Protein AF-A0A5J4UK68-F1 (afdb_monomer)

Organism: NCBI:txid222440

Secondary structure (DSSP, 8-state):
--------------HHHHHHTT------------SSS-GGGGS--SHHHHHHHHHHHHHHHHHT--HHHHHHHHTT--HHHHHHHHHHHHHHHHHHHHHT--HHHHHHS-HHHHHHHHHHHHHHTT--HHHHHHHHHHHHHHHHHHHT--GGGHHHHHHHHHHHHHHHHHHHHTT-

Sequence (176 aa):
MVHQTKEVIDQILFPWIKRQESGDGTENERQISKTSTWQYCCLPSGPVADFGRQLLMRCMKMRRFSEEEVNLLFNGKRFNIIQRDFYSLALLQDWLDIEKITIDEMMMKDAEVLLAEVIAIHKRQNISVTSVKSHKACLTTMLSFIYKENLTSSTSKLINKALANATILHRRYKNI

Nearest PDB structures (foldseek):
  1x8z-assembly1_A-2  TM=2.843E-01  e=2.381E+00  Arabidopsis thaliana
  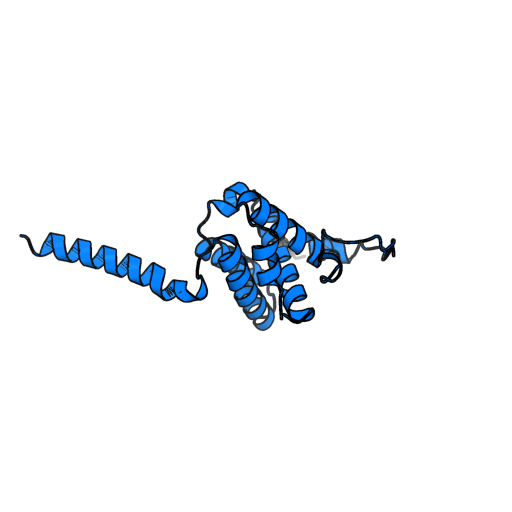1x8z-assembly3_A  TM=2.843E-01  e=2.381E+00  Arabidopsis thaliana
  2yfb-assembly1_A  TM=3.028E-01  e=4.896E+00  Pseudomonas putida KT2440

Radius of gyration: 21.05 Å; Cα contacts (8 Å, |Δi|>4): 103; chains: 1; bounding box: 54×54×76 Å

Structure (mmCIF, N/CA/C/O backbone):
data_AF-A0A5J4UK68-F1
#
_entry.id   AF-A0A5J4UK68-F1
#
loop_
_atom_site.group_PDB
_atom_site.id
_atom_site.type_symbol
_atom_site.label_atom_id
_atom_site.label_alt_id
_atom_site.label_comp_id
_atom_site.label_asym_id
_atom_site.label_entity_id
_atom_site.label_seq_id
_atom_site.pdbx_PDB_ins_code
_atom_site.Cartn_x
_atom_site.Cartn_y
_atom_site.Cartn_z
_atom_site.occupancy
_atom_site.B_iso_or_equiv
_atom_site.auth_seq_id
_atom_site.auth_comp_id
_atom_site.auth_asym_id
_atom_site.auth_atom_id
_atom_site.pdbx_PDB_model_num
ATOM 1 N N . MET A 1 1 ? 36.599 -34.930 -13.694 1.00 37.16 1 MET A N 1
ATOM 2 C CA . MET A 1 1 ? 35.258 -34.675 -14.259 1.00 37.16 1 MET A CA 1
ATOM 3 C C . MET A 1 1 ? 34.326 -34.409 -13.085 1.00 37.16 1 MET A C 1
ATOM 5 O O . MET A 1 1 ? 33.949 -35.341 -12.395 1.00 37.16 1 MET A O 1
ATOM 9 N N . VAL A 1 2 ? 34.117 -33.134 -12.748 1.00 34.31 2 VAL A N 1
ATOM 10 C CA . VAL A 1 2 ? 33.352 -32.703 -11.566 1.00 34.31 2 VAL A CA 1
ATOM 11 C C . VAL A 1 2 ? 31.995 -32.222 -12.061 1.00 34.31 2 VAL A C 1
ATOM 13 O O . VAL A 1 2 ? 31.920 -31.234 -12.787 1.00 34.31 2 VAL A O 1
ATOM 16 N N . HIS A 1 3 ? 30.934 -32.947 -11.713 1.00 36.94 3 HIS A N 1
ATOM 17 C CA . HIS A 1 3 ? 29.567 -32.495 -11.938 1.00 36.94 3 HIS A CA 1
ATOM 18 C C . HIS A 1 3 ? 29.267 -31.373 -10.943 1.00 36.94 3 HIS A C 1
ATOM 20 O O . HIS A 1 3 ? 29.061 -31.620 -9.759 1.00 36.94 3 HIS A O 1
ATOM 26 N N . GLN A 1 4 ? 29.292 -30.129 -11.418 1.00 37.09 4 GLN A N 1
ATOM 27 C CA . GLN A 1 4 ? 28.821 -28.990 -10.646 1.00 37.09 4 GLN A CA 1
ATOM 28 C C . GLN A 1 4 ? 27.314 -28.868 -10.872 1.00 37.09 4 GLN A C 1
ATOM 30 O O . GLN A 1 4 ? 26.856 -28.366 -11.899 1.00 37.09 4 GLN A O 1
ATOM 35 N N . THR A 1 5 ? 26.546 -29.384 -9.917 1.00 40.88 5 THR A N 1
ATOM 36 C CA . THR A 1 5 ? 25.105 -29.165 -9.814 1.00 40.88 5 THR A CA 1
ATOM 37 C C . THR A 1 5 ? 24.886 -27.673 -9.589 1.00 40.88 5 THR A C 1
ATOM 39 O O . THR A 1 5 ? 25.095 -27.159 -8.493 1.00 40.88 5 THR A O 1
ATOM 42 N N . LYS A 1 6 ? 24.543 -26.948 -10.657 1.00 37.62 6 LYS A N 1
ATOM 43 C CA . LYS A 1 6 ? 24.039 -25.580 -10.551 1.00 37.62 6 LYS A CA 1
ATOM 44 C C . LYS A 1 6 ? 22.657 -25.667 -9.919 1.00 37.62 6 LYS A C 1
ATOM 46 O O . LYS A 1 6 ? 21.683 -25.955 -10.608 1.00 37.62 6 LYS A O 1
ATOM 51 N N . GLU A 1 7 ? 22.598 -25.452 -8.610 1.00 35.53 7 GLU A N 1
ATOM 52 C CA . GLU A 1 7 ? 21.370 -25.052 -7.934 1.00 35.53 7 GLU A CA 1
ATOM 53 C C . GLU A 1 7 ? 20.841 -23.802 -8.640 1.00 35.53 7 GLU A C 1
ATOM 55 O O . GLU A 1 7 ? 21.399 -22.706 -8.544 1.00 35.53 7 GLU A O 1
ATOM 60 N N . VAL A 1 8 ? 19.788 -23.999 -9.427 1.00 37.00 8 VAL A N 1
ATOM 61 C CA . VAL A 1 8 ? 18.954 -22.924 -9.941 1.00 37.00 8 VAL A CA 1
ATOM 62 C C . VAL A 1 8 ? 18.209 -22.390 -8.727 1.00 37.00 8 VAL A C 1
ATOM 64 O O . VAL A 1 8 ? 17.191 -22.932 -8.312 1.00 37.00 8 VAL A O 1
ATOM 67 N N . ILE A 1 9 ? 18.768 -21.357 -8.098 1.00 36.72 9 ILE A N 1
ATOM 68 C CA . ILE A 1 9 ? 17.984 -20.483 -7.234 1.00 36.72 9 ILE A CA 1
ATOM 69 C C . ILE A 1 9 ? 16.981 -19.833 -8.178 1.00 36.72 9 ILE A C 1
ATOM 71 O O . ILE A 1 9 ? 17.338 -18.921 -8.929 1.00 36.72 9 ILE A O 1
ATOM 75 N N . ASP A 1 10 ? 15.757 -20.357 -8.188 1.00 42.62 10 ASP A N 1
ATOM 76 C CA . ASP A 1 10 ? 14.613 -19.724 -8.821 1.00 42.62 10 ASP A CA 1
ATOM 77 C C . ASP A 1 10 ? 14.477 -18.325 -8.216 1.00 42.62 10 ASP A C 1
ATOM 79 O O . ASP A 1 10 ? 13.890 -18.115 -7.153 1.00 42.62 10 ASP A O 1
ATOM 83 N N . GLN A 1 11 ? 15.081 -17.339 -8.878 1.00 50.53 11 GLN A N 1
ATOM 84 C CA . GLN A 1 11 ? 14.737 -15.950 -8.656 1.00 50.53 11 GLN A CA 1
ATOM 85 C C . GLN A 1 11 ? 13.252 -15.872 -8.980 1.00 50.53 11 GLN A C 1
ATOM 87 O O . GLN A 1 11 ? 12.862 -16.067 -10.133 1.00 50.53 11 GLN A O 1
ATOM 92 N N . ILE A 1 12 ? 12.422 -15.654 -7.956 1.00 47.38 12 ILE A N 1
ATOM 93 C CA . ILE A 1 12 ? 10.999 -15.365 -8.119 1.00 47.38 12 ILE A CA 1
ATOM 94 C C . ILE A 1 12 ? 10.927 -14.038 -8.875 1.00 47.38 12 ILE A C 1
ATOM 96 O O . ILE A 1 12 ? 10.911 -12.951 -8.295 1.00 47.38 12 ILE A O 1
ATOM 100 N N . LEU A 1 13 ? 11.004 -14.154 -10.197 1.00 44.19 13 LEU A N 1
ATOM 101 C CA . LEU A 1 13 ? 10.911 -13.075 -11.150 1.00 44.19 13 LEU A CA 1
ATOM 102 C C . LEU A 1 13 ? 9.443 -12.688 -11.171 1.00 44.19 13 LEU A C 1
ATOM 104 O O . LEU A 1 13 ? 8.599 -13.471 -11.619 1.00 44.19 13 LEU A O 1
ATOM 108 N N . PHE A 1 14 ? 9.141 -11.516 -10.624 1.00 46.88 14 PHE A N 1
ATOM 109 C CA . PHE A 1 14 ? 7.772 -11.037 -10.555 1.00 46.88 14 PHE A CA 1
ATOM 110 C C . PHE A 1 14 ? 7.099 -11.063 -11.935 1.00 46.88 14 PHE A C 1
ATOM 112 O O . PHE A 1 14 ? 7.756 -10.791 -12.949 1.00 46.88 14 PHE A O 1
ATOM 119 N N . PRO A 1 15 ? 5.783 -11.327 -11.995 1.00 50.44 15 PRO A N 1
ATOM 120 C CA . PRO A 1 15 ? 5.034 -11.357 -13.248 1.00 50.44 15 PRO A CA 1
ATOM 121 C C . PRO A 1 15 ? 5.201 -10.100 -14.117 1.00 50.44 15 PRO A C 1
ATOM 123 O O . PRO A 1 15 ? 5.189 -10.208 -15.343 1.00 50.44 15 PRO A O 1
ATOM 126 N N . TRP A 1 16 ? 5.402 -8.915 -13.529 1.00 51.78 16 TRP A N 1
ATOM 127 C CA . TRP A 1 16 ? 5.602 -7.680 -14.298 1.00 51.78 16 TRP A CA 1
ATOM 128 C C . TRP A 1 16 ? 6.985 -7.568 -14.954 1.00 51.78 16 TRP A C 1
ATOM 130 O O . TRP A 1 16 ? 7.065 -7.024 -16.053 1.00 51.78 16 TRP A O 1
ATOM 140 N N . ILE A 1 17 ? 8.044 -8.133 -14.354 1.00 45.84 17 ILE A N 1
ATOM 141 C CA . ILE A 1 17 ? 9.376 -8.183 -14.984 1.00 45.84 17 ILE A CA 1
ATOM 142 C C . ILE A 1 17 ? 9.313 -9.084 -16.226 1.00 45.84 17 ILE A C 1
ATOM 144 O O . ILE A 1 17 ? 9.830 -8.720 -17.277 1.00 45.84 17 ILE A O 1
ATOM 148 N N . LYS A 1 18 ? 8.565 -10.198 -16.160 1.00 45.44 18 LYS A N 1
ATOM 149 C CA . LYS A 1 18 ? 8.293 -11.050 -17.334 1.00 45.44 18 LYS A CA 1
ATOM 150 C C . LYS A 1 18 ? 7.422 -10.369 -18.399 1.00 45.44 18 LYS A C 1
ATOM 152 O O . LYS A 1 18 ? 7.603 -10.626 -19.583 1.00 45.44 18 LYS A O 1
ATOM 157 N N . ARG A 1 19 ? 6.468 -9.511 -18.014 1.00 44.56 19 ARG A N 1
ATOM 158 C CA . ARG A 1 19 ? 5.603 -8.786 -18.972 1.00 44.56 19 ARG A CA 1
ATOM 159 C C . ARG A 1 19 ? 6.317 -7.649 -19.699 1.00 44.56 19 ARG A C 1
ATOM 161 O O . ARG A 1 19 ? 5.903 -7.307 -20.803 1.00 44.56 19 ARG A O 1
ATOM 168 N N . GLN A 1 20 ? 7.370 -7.080 -19.115 1.00 40.47 20 GLN A N 1
ATOM 169 C CA . GLN A 1 20 ? 8.144 -6.003 -19.734 1.00 40.47 20 GLN A CA 1
ATOM 170 C C . GLN A 1 20 ? 8.888 -6.469 -20.999 1.00 40.47 20 GLN A C 1
ATOM 172 O O . GLN A 1 20 ? 9.067 -5.684 -21.923 1.00 40.47 20 GLN A O 1
ATOM 177 N N . GLU A 1 21 ? 9.243 -7.753 -21.081 1.00 36.28 21 GLU A N 1
ATOM 178 C CA . GLU A 1 21 ? 9.916 -8.350 -22.245 1.00 36.28 21 GLU A CA 1
ATOM 179 C C . GLU A 1 21 ? 8.949 -8.753 -23.380 1.00 36.28 21 GLU A C 1
ATOM 181 O O . GLU A 1 21 ? 9.392 -9.136 -24.458 1.00 36.28 21 GLU A O 1
ATOM 186 N N . SER A 1 22 ? 7.629 -8.650 -23.165 1.00 48.50 22 SER A N 1
ATOM 187 C CA . SER A 1 22 ? 6.586 -9.113 -24.100 1.00 48.50 22 SER A CA 1
ATOM 188 C C . SER A 1 22 ? 5.692 -7.990 -24.663 1.00 48.50 22 SER A C 1
ATOM 190 O O . SER A 1 22 ? 4.727 -8.281 -25.371 1.00 48.50 22 SER A O 1
ATOM 192 N N . GLY A 1 23 ? 5.940 -6.722 -24.328 1.00 36.09 23 GLY A N 1
ATOM 193 C CA . GLY A 1 23 ? 5.030 -5.619 -24.656 1.00 36.09 23 GLY A CA 1
ATOM 194 C C . GLY A 1 23 ? 5.231 -5.022 -26.052 1.00 36.09 23 GLY A C 1
ATOM 195 O O . GLY A 1 23 ? 6.107 -4.181 -26.229 1.00 36.09 23 GLY A O 1
ATOM 196 N N . ASP A 1 24 ? 4.371 -5.397 -27.002 1.00 41.34 24 ASP A N 1
ATOM 197 C CA . ASP A 1 24 ? 4.036 -4.589 -28.185 1.00 41.34 24 ASP A CA 1
ATOM 198 C C . ASP A 1 24 ? 3.392 -3.269 -27.720 1.00 41.34 24 ASP A C 1
ATOM 200 O O . ASP A 1 24 ? 2.344 -3.258 -27.067 1.00 41.34 24 ASP A O 1
ATOM 204 N N . GLY A 1 25 ? 4.075 -2.157 -27.996 1.00 41.03 25 GLY A N 1
ATOM 205 C CA . GLY A 1 25 ? 3.626 -0.809 -27.683 1.00 41.03 25 GLY A CA 1
ATOM 206 C C . GLY A 1 25 ? 2.553 -0.348 -28.659 1.00 41.03 25 GLY A C 1
ATOM 207 O O . GLY A 1 25 ? 2.855 0.313 -29.647 1.00 41.03 25 GLY A O 1
ATOM 208 N N . THR A 1 26 ? 1.292 -0.633 -28.352 1.00 38.75 26 THR A N 1
ATOM 209 C CA . THR A 1 26 ? 0.154 -0.001 -29.027 1.00 38.75 26 THR A CA 1
ATOM 210 C C . THR A 1 26 ? -0.592 0.916 -28.062 1.00 38.75 26 THR A C 1
ATOM 212 O O . THR A 1 26 ? -1.545 0.534 -27.386 1.00 38.75 26 THR A O 1
ATOM 215 N N . GLU A 1 27 ? -0.134 2.168 -28.008 1.00 43.12 27 GLU A N 1
ATOM 216 C CA . GLU A 1 27 ? -0.888 3.296 -27.461 1.00 43.12 27 GLU A CA 1
ATOM 217 C C . GLU A 1 27 ? -2.078 3.577 -28.389 1.00 43.12 27 GLU A C 1
ATOM 219 O O . GLU A 1 27 ? -1.901 3.992 -29.534 1.00 43.12 27 GLU A O 1
ATOM 224 N N . ASN A 1 28 ? -3.307 3.329 -27.926 1.00 36.62 28 ASN A N 1
ATOM 225 C CA . ASN A 1 28 ? -4.505 3.747 -28.646 1.00 36.62 28 ASN A CA 1
ATOM 226 C C . ASN A 1 28 ? -5.103 5.013 -28.021 1.00 36.62 28 ASN A C 1
ATOM 228 O O . ASN A 1 28 ? -5.797 5.006 -27.008 1.00 36.62 28 ASN A O 1
ATOM 232 N N . GLU A 1 29 ? -4.860 6.133 -28.692 1.00 54.78 29 GLU A N 1
ATOM 233 C CA . GLU A 1 29 ? -5.606 7.372 -28.518 1.00 54.78 29 GLU A CA 1
ATOM 234 C C . GLU A 1 29 ? -7.089 7.114 -28.846 1.00 54.78 29 GLU A C 1
ATOM 236 O O . GLU A 1 29 ? -7.451 6.872 -30.000 1.00 54.78 29 GLU A O 1
ATOM 241 N N . ARG A 1 30 ? -7.982 7.143 -27.848 1.00 44.12 30 ARG A N 1
ATOM 242 C CA . ARG A 1 30 ? -9.431 7.125 -28.105 1.00 44.12 30 ARG A CA 1
ATOM 243 C C . ARG A 1 30 ? -10.209 8.115 -27.242 1.00 44.12 30 ARG A C 1
ATOM 245 O O . ARG A 1 30 ? -10.540 7.862 -26.093 1.00 44.12 30 ARG A O 1
ATOM 252 N N . GLN A 1 31 ? -10.521 9.219 -27.920 1.00 34.56 31 GLN A N 1
ATOM 253 C CA . GLN A 1 31 ? -11.762 9.999 -27.906 1.00 34.56 31 GLN A CA 1
ATOM 254 C C . GLN A 1 31 ? -12.294 10.520 -26.563 1.00 34.56 31 GLN A C 1
ATOM 256 O O . GLN A 1 31 ? -12.936 9.841 -25.771 1.00 34.56 31 GLN A O 1
ATOM 261 N N . ILE A 1 32 ? -12.116 11.834 -26.426 1.00 42.38 32 ILE A N 1
ATOM 262 C CA . ILE A 1 32 ? -12.726 12.727 -25.446 1.00 42.38 32 ILE A CA 1
ATOM 263 C C . ILE A 1 32 ? -14.249 12.786 -25.659 1.00 42.38 32 ILE A C 1
ATOM 265 O O . ILE A 1 32 ? -14.716 13.266 -26.694 1.00 42.38 32 ILE A O 1
ATOM 269 N N . SER A 1 33 ? -15.030 12.409 -24.642 1.00 39.19 33 SER A N 1
ATOM 270 C CA . SER A 1 33 ? -16.443 12.795 -24.533 1.00 39.19 33 SER A CA 1
ATOM 271 C C . SER A 1 33 ? -16.851 13.160 -23.097 1.00 39.19 33 SER A C 1
ATOM 273 O O . SER A 1 33 ? -16.862 12.324 -22.202 1.00 39.19 33 SER A O 1
ATOM 275 N N . LYS A 1 34 ? -17.175 14.451 -22.946 1.00 37.72 34 LYS A N 1
ATOM 276 C CA . LYS A 1 34 ? -18.092 15.155 -22.025 1.00 37.72 34 LYS A CA 1
ATOM 277 C C . LYS A 1 34 ? -18.425 14.539 -20.647 1.00 37.72 34 LYS A C 1
ATOM 279 O O . LYS A 1 34 ? -19.343 13.744 -20.509 1.00 37.72 34 LYS A O 1
ATOM 284 N N . THR A 1 35 ? -17.739 15.125 -19.657 1.00 46.22 35 THR A N 1
ATOM 285 C CA . THR A 1 35 ? -18.161 15.543 -18.299 1.00 46.22 35 THR A CA 1
ATOM 286 C C . THR A 1 35 ? -18.701 14.511 -17.295 1.00 46.22 35 THR A C 1
ATOM 288 O O . THR A 1 35 ? -19.750 13.918 -17.496 1.00 46.22 35 THR A O 1
ATOM 291 N N . SER A 1 36 ? -17.986 14.480 -16.153 1.00 50.59 36 SER A N 1
ATOM 292 C CA . SER A 1 36 ? -18.312 13.978 -14.801 1.00 50.59 36 SER A CA 1
ATOM 293 C C . SER A 1 36 ? -18.149 12.490 -14.457 1.00 50.59 36 SER A C 1
ATOM 295 O O . SER A 1 36 ? -19.015 11.937 -13.785 1.00 50.59 36 SER A O 1
ATOM 297 N N . THR A 1 37 ? -17.038 11.827 -14.814 1.00 39.72 37 THR A N 1
ATOM 298 C CA . THR A 1 37 ? -16.733 10.544 -14.128 1.00 39.72 37 THR A CA 1
ATOM 299 C C . THR A 1 37 ? -15.266 10.233 -13.838 1.00 39.72 37 THR A C 1
ATOM 301 O O . THR A 1 37 ? -15.039 9.393 -12.985 1.00 39.72 37 THR A O 1
ATOM 304 N N . TRP A 1 38 ? -14.242 10.854 -14.443 1.00 49.19 38 TRP A N 1
ATOM 305 C CA . TRP A 1 38 ? -12.866 10.430 -14.122 1.00 49.19 38 TRP A CA 1
ATOM 306 C C . TRP A 1 38 ? -11.816 11.533 -14.337 1.00 49.19 38 TRP A C 1
ATOM 308 O O . TRP A 1 38 ? -11.276 11.676 -15.430 1.00 49.19 38 TRP A O 1
ATOM 318 N N . GLN A 1 39 ? -11.388 12.217 -13.267 1.00 47.38 39 GLN A N 1
ATOM 319 C CA . GLN A 1 39 ? -10.042 12.834 -13.230 1.00 47.38 39 GLN A CA 1
ATOM 320 C C . GLN A 1 39 ? -8.920 11.776 -13.346 1.00 47.38 39 GLN A C 1
ATOM 322 O O . GLN A 1 39 ? -7.752 12.110 -13.535 1.00 47.38 39 GLN A O 1
ATOM 327 N N . TYR A 1 40 ? -9.278 10.486 -13.313 1.00 48.09 40 TYR A N 1
ATOM 328 C CA . TYR A 1 40 ? -8.362 9.367 -13.490 1.00 48.09 40 TYR A CA 1
ATOM 329 C C . TYR A 1 40 ? -7.761 9.250 -14.896 1.00 48.09 40 TYR A C 1
ATOM 331 O O . TYR A 1 40 ? -6.728 8.609 -15.042 1.00 48.09 40 TYR A O 1
ATOM 339 N N . CYS A 1 41 ? -8.359 9.855 -15.926 1.00 42.38 41 CYS A N 1
ATOM 340 C CA . CYS A 1 41 ? -7.789 9.833 -17.280 1.00 42.38 41 CYS A CA 1
ATOM 341 C C . CYS A 1 41 ? -6.492 10.653 -17.399 1.00 42.38 41 CYS A C 1
ATOM 343 O O . CYS A 1 41 ? -5.721 10.434 -18.324 1.00 42.38 41 CYS A O 1
ATOM 345 N N . CYS A 1 42 ? -6.235 11.573 -16.461 1.00 56.25 42 CYS A N 1
ATOM 346 C CA . CYS A 1 42 ? -4.992 12.347 -16.387 1.00 56.25 42 CYS A CA 1
ATOM 347 C C . CYS A 1 42 ? -3.949 11.709 -15.456 1.00 56.25 42 CYS A C 1
ATOM 349 O O . CYS A 1 42 ? -2.919 12.320 -15.161 1.00 56.25 42 CYS A O 1
ATOM 351 N N . LEU A 1 43 ? -4.228 10.506 -14.947 1.00 64.00 43 LEU A N 1
ATOM 352 C CA . LEU A 1 43 ? -3.297 9.777 -14.106 1.00 64.00 43 LEU A CA 1
ATOM 353 C C . LEU A 1 43 ? -2.225 9.083 -14.947 1.00 64.00 43 LEU A C 1
ATOM 355 O O . LEU A 1 43 ? -2.447 8.772 -16.116 1.00 64.00 43 LEU A O 1
ATOM 359 N N . PRO A 1 44 ? -1.073 8.793 -14.334 1.00 62.41 44 PRO A N 1
ATOM 360 C CA . PRO A 1 44 ? -0.057 7.948 -14.934 1.00 62.41 44 PRO A CA 1
ATOM 361 C C . PRO A 1 44 ? -0.651 6.632 -15.434 1.00 62.41 44 PRO A C 1
ATOM 363 O O . PRO A 1 44 ? -1.222 5.870 -14.655 1.00 62.41 44 PRO A O 1
ATOM 366 N N . SER A 1 45 ? -0.505 6.409 -16.737 1.00 68.12 45 SER A N 1
ATOM 367 C CA . SER A 1 45 ? -0.934 5.212 -17.458 1.00 68.12 45 SER A CA 1
ATOM 368 C C . SER A 1 45 ? 0.285 4.368 -17.834 1.00 68.12 45 SER A C 1
ATOM 370 O O . SER A 1 45 ? 1.406 4.880 -17.913 1.00 68.12 45 SER A O 1
ATOM 372 N N . GLY A 1 46 ? 0.076 3.070 -18.024 1.00 78.00 46 GLY A N 1
ATOM 373 C CA . GLY A 1 46 ? 1.106 2.100 -18.376 1.00 78.00 46 GLY A CA 1
ATOM 374 C C . GLY A 1 46 ? 0.914 0.790 -17.611 1.00 78.00 46 GLY A C 1
ATOM 375 O O . GLY A 1 46 ? 0.348 0.810 -16.515 1.00 78.00 46 GLY A O 1
ATOM 376 N N . PRO A 1 47 ? 1.441 -0.345 -18.116 1.00 76.19 47 PRO A N 1
ATOM 377 C CA . PRO A 1 47 ? 1.067 -1.676 -17.634 1.00 76.19 47 PRO A CA 1
ATOM 378 C C . PRO A 1 47 ? 1.141 -1.834 -16.111 1.00 76.19 47 PRO A C 1
ATOM 380 O O . PRO A 1 47 ? 0.235 -2.386 -15.499 1.00 76.19 47 PRO A O 1
ATOM 383 N N . VAL A 1 48 ? 2.195 -1.301 -15.485 1.00 79.38 48 VAL A N 1
ATOM 384 C CA . VAL A 1 48 ? 2.410 -1.376 -14.031 1.00 79.38 48 VAL A CA 1
ATOM 385 C C . VAL A 1 48 ? 1.512 -0.399 -13.265 1.00 79.38 48 VAL A C 1
ATOM 387 O O . VAL A 1 48 ? 0.899 -0.774 -12.266 1.00 79.38 48 VAL A O 1
ATOM 390 N N . ALA A 1 49 ? 1.394 0.846 -13.733 1.00 81.69 49 ALA A N 1
ATOM 391 C CA . ALA A 1 49 ? 0.547 1.848 -13.088 1.00 81.69 49 ALA A CA 1
ATOM 392 C C . ALA A 1 49 ? -0.938 1.440 -13.119 1.00 81.69 49 ALA A C 1
ATOM 394 O O . ALA A 1 49 ? -1.670 1.680 -12.156 1.00 81.69 49 ALA A O 1
ATOM 395 N N . ASP A 1 50 ? -1.363 0.740 -14.172 1.00 85.94 50 ASP A N 1
ATOM 396 C CA . ASP A 1 50 ? -2.723 0.230 -14.311 1.00 85.94 50 ASP A CA 1
ATOM 397 C C . ASP A 1 50 ? -3.059 -0.874 -13.306 1.00 85.94 50 ASP A C 1
ATOM 399 O O . ASP A 1 50 ? -4.177 -0.887 -12.783 1.00 85.94 50 ASP A O 1
ATOM 403 N N . PHE A 1 51 ? -2.116 -1.762 -12.971 1.00 86.81 51 PHE A N 1
ATOM 404 C CA . PHE A 1 51 ? -2.312 -2.734 -11.886 1.00 86.81 51 PHE A CA 1
ATOM 405 C C . PHE A 1 51 ? -2.481 -2.039 -10.535 1.00 86.81 51 PHE A C 1
ATOM 407 O O . PHE A 1 51 ? -3.424 -2.340 -9.800 1.00 86.81 51 PHE A O 1
ATOM 414 N N . GLY A 1 52 ? -1.630 -1.052 -10.242 1.00 89.62 52 GLY A N 1
ATOM 415 C CA . GLY A 1 52 ? -1.734 -0.255 -9.022 1.00 89.62 52 GLY A CA 1
ATOM 416 C C . GLY A 1 52 ? -3.066 0.492 -8.910 1.00 89.62 52 GLY A C 1
ATOM 417 O O . GLY A 1 52 ? -3.719 0.448 -7.864 1.00 89.62 52 GLY A O 1
ATOM 418 N N . ARG A 1 53 ? -3.522 1.127 -10.001 1.00 87.31 53 ARG A N 1
ATOM 419 C CA . ARG A 1 53 ? -4.848 1.766 -10.075 1.00 87.31 53 ARG A CA 1
ATOM 420 C C . ARG A 1 53 ? -5.976 0.773 -9.821 1.00 87.31 53 ARG A C 1
ATOM 422 O O . ARG A 1 53 ? -6.900 1.084 -9.072 1.00 87.31 53 ARG A O 1
ATOM 429 N N . GLN A 1 54 ? -5.926 -0.399 -10.450 1.00 90.38 54 GLN A N 1
ATOM 430 C CA . GLN A 1 54 ? -6.969 -1.415 -10.308 1.00 90.38 54 GLN A CA 1
ATOM 431 C C . GLN A 1 54 ? -7.070 -1.936 -8.875 1.00 90.38 54 GLN A C 1
ATOM 433 O O . GLN A 1 54 ? -8.184 -2.037 -8.354 1.00 90.38 54 GLN A O 1
ATOM 438 N N . LEU A 1 55 ? -5.936 -2.214 -8.223 1.00 91.94 55 LEU A N 1
ATOM 439 C CA . LEU A 1 55 ? -5.912 -2.614 -6.816 1.00 91.94 55 LEU A CA 1
ATOM 440 C C . LEU A 1 55 ? -6.554 -1.536 -5.934 1.00 91.94 55 LEU A C 1
ATOM 442 O O . LEU A 1 55 ? -7.463 -1.832 -5.159 1.00 91.94 55 LEU A O 1
ATOM 446 N N . LEU A 1 56 ? -6.150 -0.274 -6.106 1.00 90.56 56 LEU A N 1
ATOM 447 C CA . LEU A 1 56 ? -6.686 0.840 -5.325 1.00 90.56 56 LEU A CA 1
ATOM 448 C C . LEU A 1 56 ? -8.204 0.981 -5.480 1.00 90.56 56 LEU A C 1
ATOM 450 O O . LEU A 1 56 ? -8.920 1.087 -4.485 1.00 90.56 56 LEU A O 1
ATOM 454 N N . MET A 1 57 ? -8.699 0.915 -6.718 1.00 88.62 57 MET A N 1
ATOM 455 C CA . MET A 1 57 ? -10.131 0.981 -7.019 1.00 88.62 57 MET A CA 1
ATOM 456 C C . MET A 1 57 ? -10.919 -0.148 -6.352 1.00 88.62 57 MET A C 1
ATOM 458 O O . MET A 1 57 ? -12.014 0.083 -5.835 1.00 88.62 57 MET A O 1
ATOM 462 N N . ARG A 1 58 ? -10.374 -1.370 -6.328 1.00 92.00 58 ARG A N 1
ATOM 463 C CA . ARG A 1 58 ? -11.011 -2.512 -5.656 1.00 92.00 58 ARG A CA 1
ATOM 464 C C . ARG A 1 58 ? -11.080 -2.298 -4.144 1.00 92.00 58 ARG A C 1
ATOM 466 O O . ARG A 1 58 ? -12.163 -2.437 -3.576 1.00 92.00 58 ARG A O 1
ATOM 473 N N . CYS A 1 59 ? -9.982 -1.875 -3.515 1.00 90.62 59 CYS A N 1
ATOM 474 C CA . CYS A 1 59 ? -9.952 -1.560 -2.083 1.00 90.62 59 CYS A CA 1
ATOM 475 C C . CYS A 1 59 ? -10.938 -0.437 -1.722 1.00 90.62 59 CYS A C 1
ATOM 477 O O . CYS A 1 59 ? -11.676 -0.540 -0.740 1.00 90.62 59 CYS A O 1
ATOM 479 N N . MET A 1 60 ? -11.005 0.614 -2.546 1.00 87.44 60 MET A N 1
ATOM 480 C CA . MET A 1 60 ? -11.921 1.741 -2.351 1.00 87.44 60 MET A CA 1
ATOM 481 C C . MET A 1 60 ? -13.387 1.321 -2.445 1.00 87.44 60 MET A C 1
ATOM 483 O O . MET A 1 60 ? -14.195 1.712 -1.601 1.00 87.44 60 MET A O 1
ATOM 487 N N . LYS A 1 61 ? -13.722 0.470 -3.421 1.00 88.56 61 LYS A N 1
ATOM 488 C CA . LYS A 1 61 ? -15.071 -0.080 -3.579 1.00 88.56 61 LYS A CA 1
ATOM 489 C C . LYS A 1 61 ? -15.485 -0.922 -2.370 1.00 88.56 61 LYS A C 1
ATOM 491 O O . LYS A 1 61 ? -16.599 -0.758 -1.880 1.00 88.56 61 LYS A O 1
ATOM 496 N N . MET A 1 62 ? -14.596 -1.777 -1.859 1.00 88.81 62 MET A N 1
ATOM 497 C CA . MET A 1 62 ? -14.872 -2.591 -0.665 1.00 88.81 62 MET A CA 1
ATOM 498 C C . MET A 1 62 ? -15.099 -1.736 0.584 1.00 88.81 62 MET A C 1
ATOM 500 O O . MET A 1 62 ? -16.028 -1.982 1.350 1.00 88.81 62 MET A O 1
ATOM 504 N N . ARG A 1 63 ? -14.279 -0.698 0.774 1.00 86.81 63 ARG A N 1
ATOM 505 C CA . ARG A 1 63 ? -14.374 0.231 1.912 1.00 86.81 63 ARG A CA 1
ATOM 506 C C . ARG A 1 63 ? -15.458 1.304 1.749 1.00 86.81 63 ARG A C 1
ATOM 508 O O . ARG A 1 63 ? -15.649 2.089 2.674 1.00 86.81 63 ARG A O 1
ATOM 515 N N . ARG A 1 64 ? -16.176 1.316 0.618 1.00 90.12 64 ARG A N 1
ATOM 516 C CA . ARG A 1 64 ? -17.237 2.281 0.279 1.00 90.12 64 ARG A CA 1
ATOM 517 C C . ARG A 1 64 ? -16.763 3.738 0.319 1.00 90.12 64 ARG A C 1
ATOM 519 O O . ARG A 1 64 ? -17.470 4.602 0.831 1.00 90.12 64 ARG A O 1
ATOM 526 N N . PHE A 1 65 ? -15.570 3.999 -0.211 1.00 83.31 65 PHE A N 1
ATOM 527 C CA . PHE A 1 65 ? -15.108 5.372 -0.412 1.00 83.31 65 PHE A CA 1
ATOM 528 C C . PHE A 1 65 ? -15.982 6.097 -1.440 1.00 83.31 65 PHE A C 1
ATOM 530 O O . PHE A 1 65 ? -16.393 5.516 -2.448 1.00 83.31 65 PHE A O 1
ATOM 537 N N . SER A 1 66 ? -16.234 7.373 -1.179 1.00 82.62 66 SER A N 1
ATOM 538 C CA . SER A 1 66 ? -16.805 8.313 -2.140 1.00 82.62 66 SER A CA 1
ATOM 539 C C . SER A 1 66 ? -15.748 8.796 -3.133 1.00 82.62 66 SER A C 1
ATOM 541 O O . SER A 1 66 ? -14.556 8.792 -2.835 1.00 82.62 66 SER A O 1
ATOM 543 N N . GLU A 1 67 ? -16.182 9.255 -4.307 1.00 75.56 67 GLU A N 1
ATOM 544 C CA . GLU A 1 67 ? -15.282 9.829 -5.316 1.00 75.56 67 GLU A CA 1
ATOM 545 C C . GLU A 1 67 ? -14.493 11.026 -4.760 1.00 75.56 67 GLU A C 1
ATOM 547 O O . GLU A 1 67 ? -13.292 11.137 -4.990 1.00 75.56 67 GLU A O 1
ATOM 552 N N . GLU A 1 68 ? -15.138 11.862 -3.943 1.00 76.25 68 GLU A N 1
ATOM 553 C CA . GLU A 1 68 ? -14.516 13.037 -3.329 1.00 76.25 68 GLU A CA 1
ATOM 554 C C . GLU A 1 68 ? -13.374 12.660 -2.373 1.00 76.25 68 GLU A C 1
ATOM 556 O O . GLU A 1 68 ? -12.284 13.227 -2.450 1.00 76.25 68 GLU A O 1
ATOM 561 N N . GLU A 1 69 ? -13.575 11.648 -1.516 1.00 81.00 69 GLU A N 1
ATOM 562 C CA . GLU A 1 69 ? -12.518 11.149 -0.625 1.00 81.00 69 GLU A CA 1
ATOM 563 C C . GLU A 1 69 ? -11.306 10.653 -1.420 1.00 81.00 69 GLU A C 1
ATOM 565 O O . GLU A 1 69 ? -10.164 10.845 -1.000 1.00 81.00 69 GLU A O 1
ATOM 570 N N . VAL A 1 70 ? -11.538 10.025 -2.574 1.00 75.31 70 VAL A N 1
ATOM 571 C CA . VAL A 1 70 ? -10.453 9.545 -3.429 1.00 75.31 70 VAL A CA 1
ATOM 572 C C . VAL A 1 70 ? -9.764 10.686 -4.169 1.00 75.31 70 VAL A C 1
ATOM 574 O O . VAL A 1 70 ? -8.538 10.695 -4.263 1.00 75.31 70 VAL A O 1
ATOM 577 N N . ASN A 1 71 ? -10.507 11.677 -4.653 1.00 76.56 71 ASN A N 1
ATOM 578 C CA . ASN A 1 71 ? -9.927 12.839 -5.322 1.00 76.56 71 ASN A CA 1
ATOM 579 C C . ASN A 1 71 ? -8.972 13.598 -4.390 1.00 76.56 71 ASN A C 1
ATOM 581 O O . ASN A 1 71 ? -7.897 14.019 -4.822 1.00 76.56 71 ASN A O 1
ATOM 585 N N . LEU A 1 72 ? -9.281 13.676 -3.090 1.00 81.00 72 LEU A N 1
ATOM 586 C CA . LEU A 1 72 ? -8.386 14.254 -2.078 1.00 81.00 72 LEU A CA 1
ATOM 587 C C . LEU A 1 72 ? -7.024 13.546 -1.981 1.00 81.00 72 LEU A C 1
ATOM 589 O O . LEU A 1 72 ? -6.035 14.185 -1.625 1.00 81.00 72 LEU A O 1
ATOM 593 N N . LEU A 1 73 ? -6.930 12.257 -2.328 1.00 79.19 73 LEU A N 1
ATOM 594 C CA . LEU A 1 73 ? -5.667 11.509 -2.311 1.00 79.19 73 LEU A CA 1
ATOM 595 C C . LEU A 1 73 ? -4.665 12.015 -3.361 1.00 79.19 73 LEU A C 1
ATOM 597 O O . LEU A 1 73 ? -3.448 11.884 -3.170 1.00 79.19 73 LEU A O 1
ATOM 601 N N . PHE A 1 74 ? -5.171 12.563 -4.466 1.00 77.25 74 PHE A N 1
ATOM 602 C CA . PHE A 1 74 ? -4.383 12.988 -5.625 1.00 77.25 74 PHE A CA 1
ATOM 603 C C . PHE A 1 74 ? -4.354 14.503 -5.807 1.00 77.25 74 PHE A C 1
ATOM 605 O O . PHE A 1 74 ? -3.442 15.021 -6.455 1.00 77.25 74 PHE A O 1
ATOM 612 N N . ASN A 1 75 ? -5.312 15.217 -5.219 1.00 77.62 75 ASN A N 1
ATOM 613 C CA . ASN A 1 75 ? -5.406 16.659 -5.342 1.00 77.62 75 ASN A CA 1
ATOM 614 C C . ASN A 1 75 ? -4.120 17.346 -4.844 1.00 77.62 75 ASN A C 1
ATOM 616 O O . ASN A 1 75 ? -3.579 17.019 -3.788 1.00 77.62 75 ASN A O 1
ATOM 620 N N . GLY A 1 76 ? -3.594 18.278 -5.640 1.00 74.12 76 GLY A N 1
ATOM 621 C CA . GLY A 1 76 ? -2.357 19.005 -5.340 1.00 74.12 76 GLY A CA 1
ATOM 622 C C . GLY A 1 76 ? -1.058 18.187 -5.431 1.00 74.12 76 GLY A C 1
ATOM 623 O O . GLY A 1 76 ? 0.022 18.755 -5.246 1.00 74.12 76 GLY A O 1
ATOM 624 N N . LYS A 1 77 ? -1.104 16.882 -5.742 1.00 82.06 77 LYS A N 1
ATOM 625 C CA . LYS A 1 77 ? 0.106 16.079 -5.981 1.00 82.06 77 LYS A CA 1
ATOM 626 C C . LYS A 1 77 ? 0.592 16.229 -7.422 1.00 82.06 77 LYS A C 1
ATOM 628 O O . LYS A 1 77 ? -0.182 16.314 -8.369 1.00 82.06 77 LYS A O 1
ATOM 633 N N . ARG A 1 78 ? 1.916 16.200 -7.599 1.00 81.50 78 ARG A N 1
ATOM 634 C CA . ARG A 1 78 ? 2.536 16.140 -8.931 1.00 81.50 78 ARG A CA 1
ATOM 635 C C . ARG A 1 78 ? 2.356 14.751 -9.545 1.00 81.50 78 ARG A C 1
ATOM 637 O O . ARG A 1 78 ? 2.430 13.749 -8.835 1.00 81.50 78 ARG A O 1
ATOM 644 N N . PHE A 1 79 ? 2.226 14.697 -10.870 1.00 76.25 79 PHE A N 1
ATOM 645 C CA . PHE A 1 79 ? 2.053 13.461 -11.644 1.00 76.25 79 PHE A CA 1
ATOM 646 C C . PHE A 1 79 ? 3.067 12.362 -11.285 1.00 76.25 79 PHE A C 1
ATOM 648 O O . PHE A 1 79 ? 2.684 11.224 -11.053 1.00 76.25 79 PHE A O 1
ATOM 655 N N . ASN A 1 80 ? 4.352 12.701 -11.146 1.00 78.94 80 ASN A N 1
ATOM 656 C CA . ASN A 1 80 ? 5.408 11.741 -10.802 1.00 78.94 80 ASN A CA 1
ATOM 657 C C . ASN A 1 80 ? 5.251 11.116 -9.400 1.00 78.94 80 ASN A C 1
ATOM 659 O O . ASN A 1 80 ? 5.637 9.968 -9.182 1.00 78.94 80 ASN A O 1
ATOM 663 N N . ILE A 1 81 ? 4.683 11.856 -8.442 1.00 82.25 81 ILE A N 1
ATOM 664 C CA . ILE A 1 81 ? 4.370 11.335 -7.105 1.00 82.25 81 ILE A CA 1
ATOM 665 C C . ILE A 1 81 ? 3.226 10.334 -7.221 1.00 82.25 81 ILE A C 1
ATOM 667 O O . ILE A 1 81 ? 3.338 9.227 -6.705 1.00 82.25 81 ILE A O 1
ATOM 671 N N . ILE A 1 82 ? 2.175 10.708 -7.951 1.00 82.25 82 ILE A N 1
ATOM 672 C CA . ILE A 1 82 ? 1.012 9.856 -8.204 1.00 82.25 82 ILE A CA 1
ATOM 673 C C . ILE A 1 82 ? 1.414 8.587 -8.977 1.00 82.25 82 ILE A C 1
ATOM 675 O O . ILE A 1 82 ? 0.903 7.498 -8.731 1.00 82.25 82 ILE A O 1
ATOM 679 N N . GLN A 1 83 ? 2.393 8.703 -9.872 1.00 84.75 83 GLN A N 1
ATOM 680 C CA . GLN A 1 83 ? 2.925 7.575 -10.626 1.00 84.75 83 GLN A CA 1
ATOM 681 C C . GLN A 1 83 ? 3.577 6.591 -9.672 1.00 84.75 83 GLN A C 1
ATOM 683 O O . GLN A 1 83 ? 3.188 5.431 -9.615 1.00 84.75 83 GLN A O 1
ATOM 688 N N . ARG A 1 84 ? 4.508 7.066 -8.847 1.00 85.56 84 ARG A N 1
ATOM 689 C CA . ARG A 1 84 ? 5.186 6.239 -7.846 1.00 85.56 84 ARG A CA 1
ATOM 690 C C . ARG A 1 84 ? 4.214 5.565 -6.869 1.00 85.56 84 ARG A C 1
ATOM 692 O O . ARG A 1 84 ? 4.440 4.420 -6.476 1.00 85.56 84 ARG A O 1
ATOM 699 N N . ASP A 1 85 ? 3.152 6.279 -6.517 1.00 87.44 85 ASP A N 1
ATOM 700 C CA . ASP A 1 85 ? 1.985 5.809 -5.772 1.00 87.44 85 ASP A CA 1
ATOM 701 C C . ASP A 1 85 ? 1.366 4.552 -6.417 1.00 87.44 85 ASP A C 1
ATOM 703 O O . ASP A 1 85 ? 1.251 3.519 -5.750 1.00 87.44 85 ASP A O 1
ATOM 707 N N . PHE A 1 86 ? 1.109 4.553 -7.727 1.00 88.88 86 PHE A N 1
ATOM 708 C CA . PHE A 1 86 ? 0.636 3.351 -8.427 1.00 88.88 86 PHE A CA 1
ATOM 709 C C . PHE A 1 86 ? 1.687 2.260 -8.598 1.00 88.88 86 PHE A C 1
ATOM 711 O O . PHE A 1 86 ? 1.362 1.091 -8.413 1.00 88.88 86 PHE A O 1
ATOM 718 N N . TYR A 1 87 ? 2.944 2.603 -8.880 1.00 87.69 87 TYR A N 1
ATOM 719 C CA . TYR A 1 87 ? 4.007 1.594 -8.963 1.00 87.69 87 TYR A CA 1
ATOM 720 C C . TYR A 1 87 ? 4.157 0.827 -7.647 1.00 87.69 87 TYR A C 1
ATOM 722 O O . TYR A 1 87 ? 4.322 -0.386 -7.652 1.00 87.69 87 TYR A O 1
ATOM 730 N N . SER A 1 88 ? 4.044 1.508 -6.507 1.00 89.94 88 SER A N 1
ATOM 731 C CA . SER A 1 88 ? 4.138 0.848 -5.202 1.00 89.94 88 SER A CA 1
ATOM 732 C C . SER A 1 88 ? 2.923 -0.033 -4.908 1.00 89.94 88 SER A C 1
ATOM 734 O O . SER A 1 88 ? 3.072 -1.086 -4.299 1.00 89.94 88 SER A O 1
ATOM 736 N N . LEU A 1 89 ? 1.732 0.351 -5.372 1.00 92.69 89 LEU A N 1
ATOM 737 C CA . LEU A 1 89 ? 0.542 -0.501 -5.296 1.00 92.69 89 LEU A CA 1
ATOM 738 C C . LEU A 1 89 ? 0.632 -1.725 -6.216 1.00 92.69 89 LEU A C 1
ATOM 740 O O . LEU A 1 89 ? 0.126 -2.781 -5.855 1.00 92.69 89 LEU A O 1
ATOM 744 N N . ALA A 1 90 ? 1.300 -1.621 -7.364 1.00 90.62 90 ALA A N 1
ATOM 745 C CA . ALA A 1 90 ? 1.565 -2.781 -8.210 1.00 90.62 90 ALA A CA 1
ATOM 746 C C . ALA A 1 90 ? 2.464 -3.805 -7.496 1.00 90.62 90 ALA A C 1
ATOM 748 O O . ALA A 1 90 ? 2.153 -4.988 -7.512 1.00 90.62 90 ALA A O 1
ATOM 749 N N . LEU A 1 91 ? 3.482 -3.346 -6.756 1.00 88.19 91 LEU A N 1
ATOM 750 C CA . LEU A 1 91 ? 4.314 -4.226 -5.920 1.00 88.19 91 LEU A CA 1
ATOM 751 C C . LEU A 1 91 ? 3.514 -4.938 -4.822 1.00 88.19 91 LEU A C 1
ATOM 753 O O . LEU A 1 91 ? 3.799 -6.082 -4.467 1.00 88.19 91 LEU A O 1
ATOM 757 N N . LEU A 1 92 ? 2.511 -4.259 -4.262 1.00 92.38 92 LEU A N 1
ATOM 758 C CA . LEU A 1 92 ? 1.576 -4.891 -3.339 1.00 92.38 92 LEU A CA 1
ATOM 759 C C . LEU A 1 92 ? 0.729 -5.950 -4.056 1.00 92.38 92 LEU A C 1
ATOM 761 O O . LEU A 1 92 ? 0.560 -7.038 -3.518 1.00 92.38 92 LEU A O 1
ATOM 765 N N . GLN A 1 93 ? 0.237 -5.665 -5.264 1.00 92.50 93 GLN A N 1
ATOM 766 C CA . GLN A 1 93 ? -0.505 -6.642 -6.065 1.00 92.50 93 GLN A CA 1
ATOM 767 C C . GLN A 1 93 ? 0.345 -7.880 -6.383 1.00 92.50 93 GLN A C 1
ATOM 769 O O . GLN A 1 93 ? -0.135 -8.995 -6.221 1.00 92.50 93 GLN A O 1
ATOM 774 N N . ASP A 1 94 ? 1.612 -7.705 -6.755 1.00 87.81 94 ASP A N 1
ATOM 775 C CA . ASP A 1 94 ? 2.516 -8.827 -7.014 1.00 87.81 94 ASP A CA 1
ATOM 776 C C . ASP A 1 94 ? 2.708 -9.716 -5.784 1.00 87.81 94 ASP A C 1
ATOM 778 O O . ASP A 1 94 ? 2.761 -10.940 -5.887 1.00 87.81 94 ASP A O 1
ATOM 782 N N . TRP A 1 95 ? 2.822 -9.096 -4.607 1.00 90.31 95 TRP A N 1
ATOM 783 C CA . TRP A 1 95 ? 2.911 -9.826 -3.352 1.00 90.31 95 TRP A CA 1
ATOM 784 C C . TRP A 1 95 ? 1.643 -10.641 -3.077 1.00 90.31 95 TRP A C 1
ATOM 786 O O . TRP A 1 95 ? 1.747 -11.816 -2.728 1.00 90.31 95 TRP A O 1
ATOM 796 N N . LEU A 1 96 ? 0.463 -10.046 -3.286 1.00 92.25 96 LEU A N 1
ATOM 797 C CA . LEU A 1 96 ? -0.814 -10.756 -3.174 1.00 92.25 96 LEU A CA 1
ATOM 798 C C . LEU A 1 96 ? -0.864 -11.954 -4.125 1.00 92.25 96 LEU A C 1
ATOM 800 O O . LEU A 1 96 ? -1.267 -13.039 -3.717 1.00 92.25 96 LEU A O 1
ATOM 804 N N . ASP A 1 97 ? -0.405 -11.782 -5.363 1.00 90.12 97 ASP A N 1
ATOM 805 C CA . ASP A 1 97 ? -0.417 -12.836 -6.375 1.00 90.12 97 ASP A CA 1
ATOM 806 C C . ASP A 1 97 ? 0.565 -13.975 -6.036 1.00 90.12 97 ASP A C 1
ATOM 808 O O . ASP A 1 97 ? 0.228 -15.150 -6.205 1.00 90.12 97 ASP A O 1
ATOM 812 N N . ILE A 1 98 ? 1.759 -13.655 -5.519 1.00 85.75 98 ILE A N 1
ATOM 813 C CA . ILE A 1 98 ? 2.766 -14.645 -5.090 1.00 85.75 98 ILE A CA 1
ATOM 814 C C . ILE A 1 98 ? 2.272 -15.449 -3.891 1.00 85.75 98 ILE A C 1
ATOM 816 O O . ILE A 1 98 ? 2.331 -16.679 -3.907 1.00 85.75 98 ILE A O 1
ATOM 820 N N . GLU A 1 99 ? 1.778 -14.761 -2.864 1.00 88.31 99 GLU A N 1
ATOM 821 C CA . GLU A 1 99 ? 1.274 -15.393 -1.642 1.00 88.31 99 GLU A CA 1
ATOM 822 C C . GLU A 1 99 ? -0.137 -15.973 -1.826 1.00 88.31 99 GLU A C 1
ATOM 824 O O . GLU A 1 99 ? -0.664 -16.622 -0.923 1.00 88.31 99 GLU A O 1
ATOM 829 N N . LYS A 1 100 ? -0.749 -15.762 -3.002 1.00 93.75 100 LYS A N 1
ATOM 830 C CA . LYS A 1 100 ? -2.124 -16.155 -3.346 1.00 93.75 100 LYS A CA 1
ATOM 831 C C . LYS A 1 100 ? -3.161 -15.615 -2.357 1.00 93.75 100 LYS A C 1
ATOM 833 O O . LYS A 1 100 ? -4.154 -16.278 -2.070 1.00 93.75 100 LYS A O 1
ATOM 838 N N . ILE A 1 101 ? -2.924 -14.408 -1.853 1.00 92.44 101 ILE A N 1
ATOM 839 C CA . ILE A 1 101 ? -3.797 -13.702 -0.918 1.00 92.44 101 ILE A CA 1
ATOM 840 C C . ILE A 1 101 ? -4.832 -12.920 -1.723 1.00 92.44 101 ILE A C 1
ATOM 842 O O . ILE A 1 101 ? -4.507 -12.100 -2.583 1.00 92.44 101 IL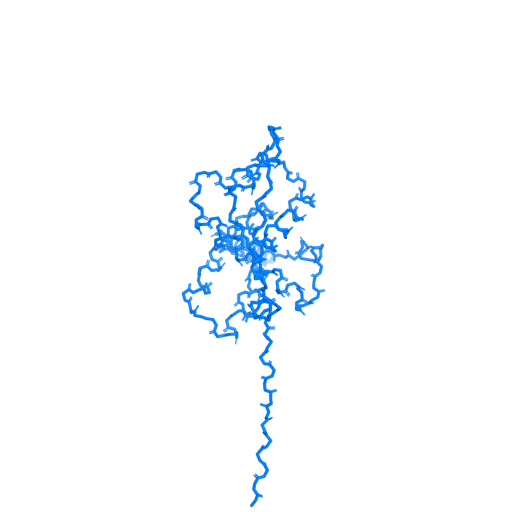E A O 1
ATOM 846 N N . THR A 1 102 ? -6.103 -13.144 -1.426 1.00 94.88 102 THR A N 1
ATOM 847 C CA . THR A 1 102 ? -7.199 -12.363 -1.999 1.00 94.88 102 THR A CA 1
ATOM 848 C C . THR A 1 102 ? -7.238 -10.953 -1.408 1.00 94.88 102 THR A C 1
ATOM 850 O O . THR A 1 102 ? -6.740 -10.695 -0.313 1.00 94.88 102 THR A O 1
ATOM 853 N N . ILE A 1 103 ? -7.876 -10.007 -2.103 1.00 91.44 103 ILE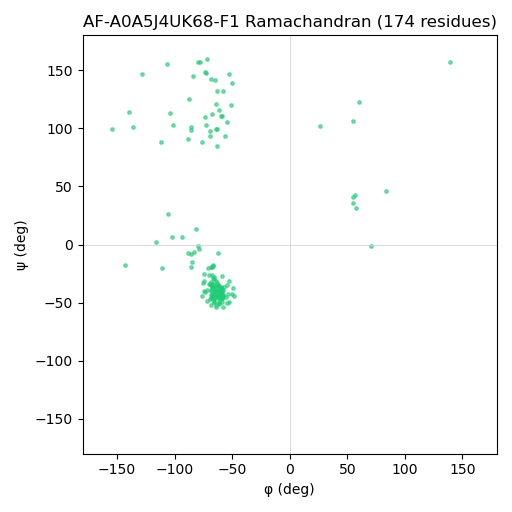 A N 1
ATOM 854 C CA . ILE A 1 103 ? -8.034 -8.649 -1.559 1.00 91.44 103 ILE A CA 1
ATOM 855 C C . ILE A 1 103 ? -8.875 -8.686 -0.271 1.00 91.44 103 ILE A C 1
ATOM 857 O O . ILE A 1 103 ? -8.576 -7.951 0.659 1.00 91.44 103 ILE A O 1
ATOM 861 N N . ASP A 1 104 ? -9.868 -9.568 -0.152 1.00 92.56 104 ASP A N 1
ATOM 862 C CA . ASP A 1 104 ? -10.636 -9.705 1.091 1.00 92.56 104 ASP A CA 1
ATOM 863 C C . ASP A 1 104 ? -9.745 -10.132 2.272 1.00 92.56 104 ASP A C 1
ATOM 865 O O . ASP A 1 104 ? -9.778 -9.508 3.333 1.00 92.56 104 ASP A O 1
ATOM 869 N N . GLU A 1 105 ? -8.876 -11.127 2.076 1.00 93.38 105 GLU A N 1
ATOM 870 C CA . GLU A 1 105 ? -7.903 -11.558 3.090 1.00 93.38 105 GLU A CA 1
ATOM 871 C C . GLU A 1 105 ? -6.880 -10.465 3.410 1.00 93.38 105 GLU A C 1
ATOM 873 O O . GLU A 1 105 ? -6.559 -10.240 4.579 1.00 93.38 105 GLU A O 1
ATOM 878 N N . MET A 1 106 ? -6.407 -9.737 2.393 1.00 93.44 106 MET A N 1
ATOM 879 C CA . MET A 1 106 ? -5.566 -8.553 2.570 1.00 93.44 106 MET A CA 1
ATOM 880 C C . MET A 1 106 ? -6.250 -7.551 3.503 1.00 93.44 106 MET A C 1
ATOM 882 O O . MET A 1 106 ? -5.651 -7.105 4.479 1.00 93.44 106 MET A O 1
ATOM 886 N N . MET A 1 107 ? -7.515 -7.226 3.242 1.00 90.75 107 MET A N 1
ATOM 887 C CA . MET A 1 107 ? -8.276 -6.223 3.990 1.00 90.75 107 MET A CA 1
ATOM 888 C C . MET A 1 107 ? -8.556 -6.625 5.446 1.00 90.75 107 MET A C 1
ATOM 890 O O . MET A 1 107 ? -8.839 -5.746 6.266 1.00 90.75 107 MET A O 1
ATOM 894 N N . MET A 1 108 ? -8.434 -7.914 5.776 1.00 90.31 108 MET A N 1
ATOM 895 C CA . MET A 1 108 ? -8.502 -8.444 7.142 1.00 90.31 108 MET A CA 1
ATOM 896 C C . MET A 1 108 ? -7.157 -8.395 7.880 1.00 90.31 108 MET A C 1
ATOM 898 O O . MET A 1 108 ? -7.138 -8.453 9.112 1.00 90.31 108 MET A O 1
ATOM 902 N N . LYS A 1 109 ? -6.031 -8.285 7.161 1.00 90.94 109 LYS A N 1
ATOM 903 C CA . LYS A 1 109 ? -4.704 -8.137 7.768 1.00 90.94 109 LYS A CA 1
ATOM 904 C C . LYS A 1 109 ? -4.511 -6.740 8.352 1.00 90.94 109 LYS A C 1
ATOM 906 O O . LYS A 1 109 ? -5.002 -5.742 7.827 1.00 90.94 109 LYS A O 1
ATOM 911 N N . ASP A 1 110 ? -3.719 -6.684 9.417 1.00 89.31 110 ASP A N 1
ATOM 912 C CA . ASP A 1 110 ? -3.207 -5.430 9.956 1.00 89.31 110 ASP A CA 1
ATOM 913 C C . ASP A 1 110 ? -2.305 -4.738 8.917 1.00 89.31 110 ASP A C 1
ATOM 915 O O . ASP A 1 110 ? -1.435 -5.363 8.301 1.00 89.31 110 ASP A O 1
ATOM 919 N N . ALA A 1 111 ? -2.530 -3.443 8.701 1.00 89.38 111 ALA A N 1
ATOM 920 C CA . ALA A 1 111 ? -1.851 -2.690 7.653 1.00 89.38 111 ALA A CA 1
ATOM 921 C C . ALA A 1 111 ? -0.342 -2.512 7.912 1.00 89.38 111 ALA A C 1
ATOM 923 O O . ALA A 1 111 ? 0.431 -2.383 6.959 1.00 89.38 111 ALA A O 1
ATOM 924 N N . GLU A 1 112 ? 0.106 -2.543 9.171 1.00 88.31 112 GLU A N 1
ATOM 925 C CA . GLU A 1 112 ? 1.528 -2.510 9.523 1.00 88.31 112 GLU A CA 1
ATOM 926 C C . GLU A 1 112 ? 2.195 -3.853 9.219 1.00 88.31 112 GLU A C 1
ATOM 928 O O . GLU A 1 112 ? 3.303 -3.879 8.675 1.00 88.31 112 GLU A O 1
ATOM 933 N N . VAL A 1 113 ? 1.502 -4.959 9.510 1.00 88.88 113 VAL A N 1
ATOM 934 C CA . VAL A 1 113 ? 1.955 -6.317 9.169 1.00 88.88 113 VAL A CA 1
ATOM 935 C C . VAL A 1 113 ? 2.098 -6.461 7.658 1.00 88.88 113 VAL A C 1
ATOM 937 O O . VAL A 1 113 ? 3.157 -6.862 7.178 1.00 88.88 113 VAL A O 1
ATOM 940 N N . LEU A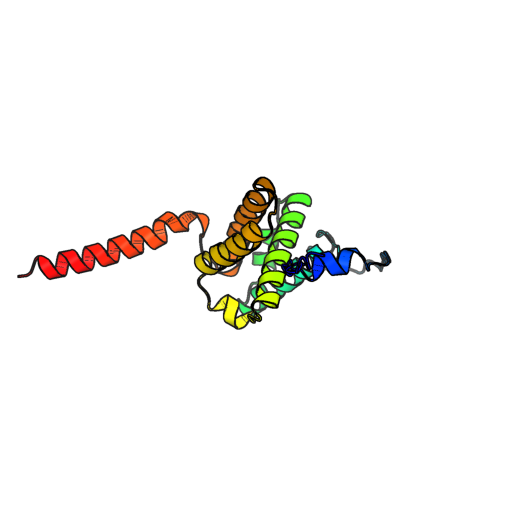 1 114 ? 1.083 -6.046 6.901 1.00 91.56 114 LEU A N 1
ATOM 941 C CA . LEU A 1 114 ? 1.111 -6.072 5.441 1.00 91.56 114 LEU A CA 1
ATOM 942 C C . LEU A 1 114 ? 2.270 -5.230 4.883 1.00 91.56 114 LEU A C 1
ATOM 944 O O . LEU A 1 114 ? 3.028 -5.700 4.033 1.00 91.56 114 LEU A O 1
ATOM 948 N N . LEU A 1 115 ? 2.474 -4.011 5.399 1.00 91.50 115 LEU A N 1
ATOM 949 C CA . LEU A 1 115 ? 3.608 -3.168 5.011 1.00 91.50 115 LEU A CA 1
ATOM 950 C C . LEU A 1 115 ? 4.956 -3.854 5.296 1.00 91.50 115 LEU A C 1
ATOM 952 O O . LEU A 1 115 ? 5.881 -3.750 4.490 1.00 91.50 115 LEU A O 1
ATOM 956 N N . ALA A 1 116 ? 5.092 -4.538 6.433 1.00 90.38 116 ALA A N 1
ATOM 957 C CA . ALA A 1 116 ? 6.318 -5.238 6.800 1.00 90.38 116 ALA A CA 1
ATOM 958 C C . ALA A 1 116 ? 6.595 -6.446 5.889 1.00 90.38 116 ALA A C 1
ATOM 960 O O . ALA A 1 116 ? 7.729 -6.597 5.427 1.00 90.38 116 ALA A O 1
ATOM 961 N N . GLU A 1 117 ? 5.576 -7.260 5.600 1.00 91.00 117 GLU A N 1
ATOM 962 C CA . GLU A 1 117 ? 5.671 -8.452 4.744 1.00 91.00 117 GLU A CA 1
ATOM 963 C C . GLU A 1 117 ? 6.089 -8.081 3.315 1.00 91.00 117 GLU A C 1
ATOM 965 O O . GLU A 1 117 ? 7.091 -8.595 2.806 1.00 91.00 117 GLU A O 1
ATOM 970 N N . VAL A 1 118 ? 5.412 -7.100 2.708 1.00 89.50 118 VAL A N 1
ATOM 971 C CA . VAL A 1 118 ? 5.730 -6.627 1.352 1.00 89.50 118 VAL A CA 1
ATOM 972 C C . VAL A 1 118 ? 7.163 -6.097 1.279 1.00 89.50 118 VAL A C 1
ATOM 974 O O . VAL A 1 118 ? 7.917 -6.458 0.374 1.00 89.50 118 VAL A O 1
ATOM 977 N N . ILE A 1 119 ? 7.592 -5.279 2.246 1.00 89.31 119 ILE A N 1
ATOM 978 C CA . ILE A 1 119 ? 8.952 -4.716 2.257 1.00 89.31 119 ILE A CA 1
ATOM 979 C C . ILE A 1 119 ? 10.019 -5.789 2.503 1.00 89.31 119 ILE A C 1
ATOM 981 O O . ILE A 1 119 ? 11.113 -5.696 1.941 1.00 89.31 119 ILE A O 1
ATOM 985 N N . ALA A 1 120 ? 9.738 -6.802 3.325 1.00 87.69 120 ALA A N 1
ATOM 986 C CA . ALA A 1 120 ? 10.673 -7.894 3.582 1.00 87.69 120 ALA A CA 1
ATOM 987 C C . ALA A 1 120 ? 10.950 -8.716 2.315 1.00 87.69 120 ALA A C 1
ATOM 989 O O . ALA A 1 120 ? 12.109 -9.035 2.043 1.00 87.69 120 ALA A O 1
ATOM 990 N N . ILE A 1 121 ? 9.919 -9.002 1.519 1.00 82.12 121 ILE A N 1
ATOM 991 C CA . ILE A 1 121 ? 10.051 -9.751 0.262 1.00 82.12 121 ILE A CA 1
ATOM 992 C C . ILE A 1 121 ? 10.842 -8.950 -0.774 1.00 82.12 121 ILE A C 1
ATOM 994 O O . ILE A 1 121 ? 11.823 -9.453 -1.320 1.00 82.12 121 ILE A O 1
ATOM 998 N N . HIS A 1 122 ? 10.532 -7.664 -0.933 1.00 75.81 122 HIS A N 1
ATOM 999 C CA . HIS A 1 122 ? 11.236 -6.799 -1.885 1.00 75.81 122 HIS A CA 1
ATOM 1000 C C . HIS A 1 122 ? 12.710 -6.559 -1.522 1.00 75.81 122 HIS A C 1
ATOM 1002 O O . HIS A 1 122 ? 13.555 -6.409 -2.403 1.00 75.81 122 HIS A O 1
ATOM 1008 N N . LYS A 1 123 ? 13.061 -6.574 -0.228 1.00 81.00 123 LYS A N 1
ATOM 1009 C CA . LYS A 1 123 ? 14.468 -6.555 0.210 1.00 81.00 123 LYS A CA 1
ATOM 1010 C C . LYS A 1 123 ? 15.228 -7.818 -0.195 1.00 81.00 123 LYS A C 1
ATOM 1012 O O . LYS A 1 123 ? 16.409 -7.727 -0.514 1.00 81.00 123 LYS A O 1
ATOM 1017 N N . ARG A 1 124 ? 14.577 -8.986 -0.173 1.00 78.69 124 ARG A N 1
ATOM 1018 C CA . ARG A 1 124 ? 15.202 -10.268 -0.553 1.00 78.69 124 ARG A CA 1
ATOM 1019 C C . ARG A 1 124 ? 15.487 -10.354 -2.050 1.00 78.69 124 ARG A C 1
ATOM 1021 O O . ARG A 1 124 ? 16.437 -11.018 -2.439 1.00 78.69 124 ARG A O 1
ATOM 1028 N N . GLN A 1 125 ? 14.728 -9.634 -2.872 1.00 68.69 125 GLN A N 1
ATOM 1029 C CA . GLN A 1 125 ? 14.924 -9.557 -4.326 1.00 68.69 125 GLN A CA 1
ATOM 1030 C C . GLN A 1 125 ? 16.013 -8.562 -4.751 1.00 68.69 12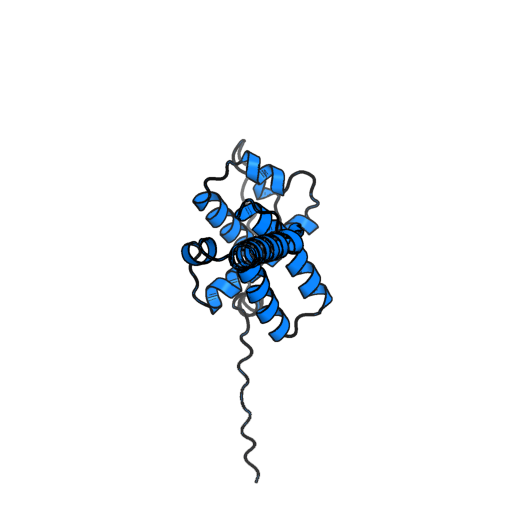5 GLN A C 1
ATOM 1032 O O . GLN A 1 125 ? 16.129 -8.235 -5.927 1.00 68.69 125 GLN A O 1
ATOM 1037 N N . ASN A 1 126 ? 16.830 -8.097 -3.800 1.00 62.84 126 ASN A N 1
ATOM 1038 C CA . ASN A 1 126 ? 18.017 -7.279 -4.043 1.00 62.84 126 ASN A CA 1
ATOM 1039 C C . ASN A 1 126 ? 17.734 -5.969 -4.805 1.00 62.84 126 ASN A C 1
ATOM 1041 O O . ASN A 1 126 ? 18.568 -5.456 -5.552 1.00 62.84 126 ASN A O 1
ATOM 1045 N N . ILE A 1 127 ? 16.539 -5.412 -4.598 1.00 69.31 127 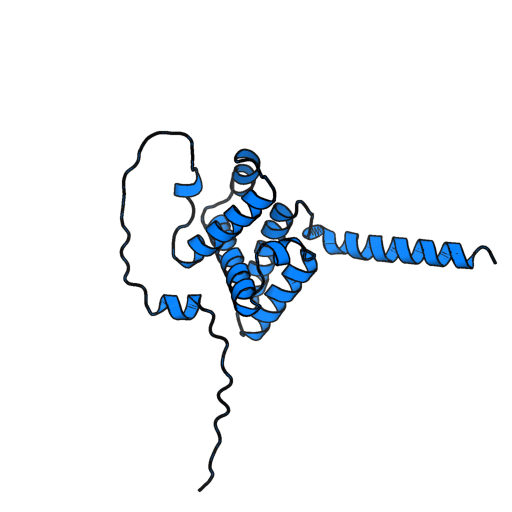ILE A N 1
ATOM 1046 C CA . ILE A 1 127 ? 16.180 -4.082 -5.083 1.00 69.31 127 ILE A CA 1
ATOM 1047 C C . ILE A 1 127 ? 17.003 -3.045 -4.306 1.00 69.31 127 ILE A C 1
ATOM 1049 O O . ILE A 1 127 ? 17.222 -3.179 -3.100 1.00 69.31 127 ILE A O 1
ATOM 1053 N N . SER A 1 128 ? 17.448 -1.984 -4.987 1.00 76.31 128 SER A N 1
ATOM 1054 C CA . SER A 1 128 ? 18.234 -0.909 -4.368 1.00 76.31 128 SER A CA 1
ATOM 1055 C C . SER A 1 128 ? 17.586 -0.365 -3.085 1.00 76.31 128 SER A C 1
ATOM 1057 O O . SER A 1 128 ? 16.380 -0.107 -3.027 1.00 76.31 128 SER A O 1
ATOM 1059 N N . VAL A 1 129 ? 18.412 -0.105 -2.065 1.00 72.50 129 VAL A N 1
ATOM 1060 C CA . VAL A 1 129 ? 17.993 0.427 -0.753 1.00 72.50 129 VAL A CA 1
ATOM 1061 C C . VAL A 1 129 ? 17.181 1.723 -0.888 1.00 72.50 129 VAL A C 1
ATOM 1063 O O . VAL A 1 129 ? 16.234 1.952 -0.129 1.00 72.50 129 VAL A O 1
ATOM 1066 N N . THR A 1 130 ? 17.508 2.567 -1.871 1.00 75.81 130 THR A N 1
ATOM 1067 C CA . THR A 1 130 ? 16.785 3.820 -2.136 1.00 75.81 130 THR A CA 1
ATOM 1068 C C . THR A 1 130 ? 15.374 3.570 -2.667 1.00 75.81 130 THR A C 1
ATOM 1070 O O . THR A 1 130 ? 14.435 4.245 -2.242 1.00 75.81 130 THR A O 1
ATOM 1073 N N . SER A 1 131 ? 15.202 2.564 -3.527 1.00 78.06 131 SER A N 1
ATOM 1074 C CA . SER A 1 131 ? 13.900 2.147 -4.053 1.00 78.06 131 SER A CA 1
ATOM 1075 C C . SER A 1 131 ? 13.033 1.539 -2.949 1.00 78.06 131 SER A C 1
ATOM 1077 O O . SER A 1 131 ? 11.900 1.982 -2.768 1.00 78.06 131 SER A O 1
ATOM 1079 N N . VAL A 1 132 ? 13.582 0.657 -2.103 1.00 82.12 132 VAL A N 1
ATOM 1080 C CA . VAL A 1 132 ? 12.855 0.096 -0.946 1.00 82.12 132 VAL A CA 1
ATOM 1081 C C . VAL A 1 132 ? 12.358 1.198 -0.007 1.00 82.12 132 VAL A C 1
ATOM 1083 O O . VAL A 1 132 ? 11.209 1.173 0.435 1.00 82.12 132 VAL A O 1
ATOM 1086 N N . LYS A 1 133 ? 13.193 2.205 0.286 1.00 85.44 133 LYS A N 1
ATOM 1087 C CA . LYS A 1 133 ? 12.788 3.356 1.111 1.00 85.44 133 LYS A CA 1
ATOM 1088 C C . LYS A 1 133 ? 11.654 4.147 0.456 1.00 85.44 133 LYS A C 1
ATOM 1090 O O . LYS A 1 133 ? 10.728 4.572 1.148 1.00 85.44 133 LYS A O 1
ATOM 1095 N N . SER A 1 134 ? 11.726 4.334 -0.860 1.00 85.00 134 SER A N 1
ATOM 1096 C CA . SER A 1 134 ? 10.712 5.055 -1.623 1.00 85.00 134 SER A CA 1
ATOM 1097 C C . SER A 1 134 ? 9.370 4.319 -1.626 1.00 85.00 134 SER A C 1
ATOM 1099 O O . SER A 1 134 ? 8.357 4.909 -1.248 1.00 85.00 134 SER A O 1
ATOM 1101 N N . HIS A 1 135 ? 9.374 3.021 -1.937 1.00 85.44 135 HIS A N 1
ATOM 1102 C CA . HIS A 1 135 ? 8.178 2.179 -1.916 1.00 85.44 135 HIS A CA 1
ATOM 1103 C C . HIS A 1 135 ? 7.587 2.046 -0.515 1.00 85.44 135 HIS A C 1
ATOM 1105 O O . HIS A 1 135 ? 6.372 2.117 -0.370 1.00 85.44 135 HIS A O 1
ATOM 1111 N N . LYS A 1 136 ? 8.417 1.961 0.533 1.00 90.31 136 LYS A N 1
ATOM 1112 C CA . LYS A 1 136 ? 7.933 1.968 1.919 1.00 90.31 136 LYS A CA 1
ATOM 1113 C C . LYS A 1 136 ? 7.131 3.229 2.230 1.00 90.31 136 LYS A C 1
ATOM 1115 O O . LYS A 1 136 ? 6.002 3.117 2.683 1.00 90.31 136 LYS A O 1
ATOM 1120 N N . ALA A 1 137 ? 7.687 4.416 1.979 1.00 88.50 137 ALA A N 1
ATOM 1121 C CA . ALA A 1 137 ? 6.997 5.680 2.270 1.00 88.50 137 ALA A CA 1
ATOM 1122 C C . ALA A 1 137 ? 5.669 5.806 1.502 1.00 88.50 137 ALA A C 1
ATOM 1124 O O . ALA A 1 137 ? 4.662 6.302 2.013 1.00 88.50 137 ALA A O 1
ATOM 1125 N N . CYS A 1 138 ? 5.685 5.315 0.270 1.00 89.56 138 CYS A N 1
ATOM 1126 C CA . CYS A 1 138 ? 4.557 5.310 -0.631 1.00 89.56 138 CYS A CA 1
ATOM 1127 C C . CYS A 1 138 ? 3.436 4.361 -0.163 1.00 89.56 138 CYS A C 1
ATOM 1129 O O . CYS A 1 138 ? 2.304 4.799 0.052 1.00 89.56 138 CYS A O 1
ATOM 1131 N N . LEU A 1 139 ? 3.772 3.100 0.129 1.00 91.56 139 LEU A N 1
ATOM 1132 C CA . LEU A 1 139 ? 2.848 2.109 0.686 1.00 91.56 139 LEU A CA 1
ATOM 1133 C C . LEU A 1 139 ? 2.304 2.528 2.051 1.00 91.56 139 LEU A C 1
ATOM 1135 O O . LEU A 1 139 ? 1.113 2.375 2.288 1.00 91.56 139 LEU A O 1
ATOM 1139 N N . THR A 1 140 ? 3.124 3.118 2.927 1.00 91.50 140 THR A N 1
ATOM 1140 C CA . THR A 1 140 ? 2.652 3.682 4.202 1.00 91.50 140 THR A CA 1
ATOM 1141 C C . THR A 1 140 ? 1.535 4.698 3.976 1.00 91.50 140 THR A C 1
ATOM 1143 O O . THR A 1 140 ? 0.524 4.651 4.669 1.00 91.50 140 THR A O 1
ATOM 1146 N N . THR A 1 141 ? 1.682 5.600 3.006 1.00 88.69 141 THR A N 1
ATOM 1147 C CA . THR A 1 141 ? 0.657 6.615 2.716 1.00 88.69 141 THR A CA 1
ATOM 1148 C C . THR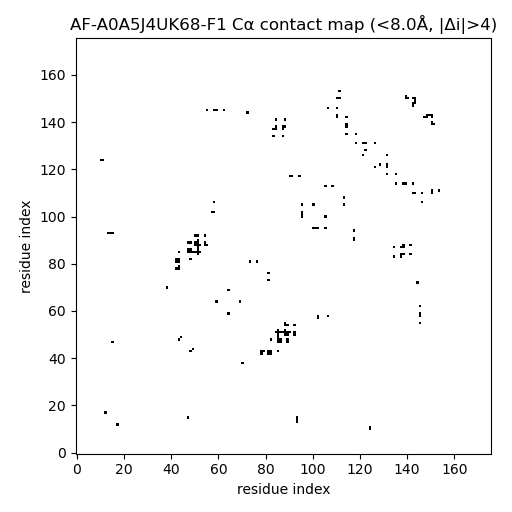 A 1 141 ? -0.606 5.974 2.139 1.00 88.69 141 THR A C 1
ATOM 1150 O O . THR A 1 141 ? -1.710 6.262 2.596 1.00 88.69 141 THR A O 1
ATOM 1153 N N . MET A 1 142 ? -0.445 5.061 1.179 1.00 91.19 142 MET A N 1
ATOM 1154 C CA . MET A 1 142 ? -1.563 4.391 0.514 1.00 91.19 142 MET A CA 1
ATOM 1155 C C . MET A 1 142 ? -2.368 3.494 1.449 1.00 91.19 142 MET A C 1
ATOM 1157 O O . MET A 1 142 ? -3.592 3.579 1.489 1.00 91.19 142 MET A O 1
ATOM 1161 N N . LEU A 1 143 ? -1.695 2.667 2.245 1.00 91.19 143 LEU A N 1
ATOM 1162 C CA . LEU A 1 143 ? -2.349 1.793 3.214 1.00 91.19 143 LEU A CA 1
ATOM 1163 C C . LEU A 1 143 ? -3.000 2.602 4.338 1.00 91.19 143 LEU A C 1
ATOM 1165 O O . LEU A 1 143 ? -4.100 2.258 4.759 1.00 91.19 143 LEU A O 1
ATOM 1169 N N . SER A 1 144 ? -2.389 3.716 4.761 1.00 88.94 144 SER A N 1
ATOM 1170 C CA . SER A 1 144 ? -3.013 4.621 5.737 1.00 88.94 144 SER A CA 1
ATOM 1171 C C . SER A 1 144 ? -4.359 5.130 5.232 1.00 88.94 144 SER A C 1
ATOM 1173 O O . SER A 1 144 ? -5.359 5.100 5.947 1.00 88.94 144 SER A O 1
ATOM 1175 N N . PHE A 1 145 ? -4.399 5.539 3.962 1.00 87.25 145 PHE A N 1
ATOM 1176 C CA . PHE A 1 145 ? -5.625 5.976 3.313 1.00 87.25 145 PHE A CA 1
ATOM 1177 C C . PHE A 1 145 ? -6.648 4.833 3.205 1.00 87.25 145 PHE A C 1
ATOM 1179 O O . PHE A 1 145 ? -7.769 4.980 3.679 1.00 87.25 145 PHE A O 1
ATOM 1186 N N . ILE A 1 146 ? -6.259 3.671 2.663 1.00 89.94 146 ILE A N 1
ATOM 1187 C CA . ILE A 1 146 ? -7.152 2.516 2.432 1.00 89.94 146 ILE A CA 1
ATOM 1188 C C . ILE A 1 146 ? -7.772 1.984 3.734 1.00 89.94 146 ILE A C 1
ATOM 1190 O O . ILE A 1 146 ? -8.952 1.624 3.762 1.00 89.94 146 ILE A O 1
ATOM 1194 N N . TYR A 1 147 ? -6.991 1.915 4.811 1.00 88.62 147 TYR A N 1
ATOM 1195 C CA . TYR A 1 147 ? -7.455 1.408 6.103 1.00 88.62 147 TYR A CA 1
ATOM 1196 C C . TYR A 1 147 ? -8.080 2.499 6.980 1.00 88.62 147 TYR A C 1
ATOM 1198 O O . TYR A 1 147 ? -8.676 2.170 8.000 1.00 88.62 147 TYR A O 1
ATOM 1206 N N . LYS A 1 148 ? -8.009 3.775 6.571 1.00 84.56 148 LYS A N 1
ATOM 1207 C CA . LYS A 1 148 ? -8.374 4.939 7.397 1.00 84.56 148 LYS A CA 1
ATOM 1208 C C . LYS A 1 148 ? -7.603 4.951 8.731 1.00 84.56 148 LYS A C 1
ATOM 1210 O O . LYS A 1 148 ? -8.151 5.268 9.784 1.00 84.56 148 LYS A O 1
ATOM 1215 N N . GLU A 1 149 ? -6.315 4.609 8.684 1.00 81.06 149 GLU A N 1
ATOM 1216 C CA . GLU A 1 149 ? -5.424 4.517 9.846 1.00 81.06 149 GLU A CA 1
ATOM 1217 C C . GLU A 1 149 ? -4.136 5.322 9.649 1.00 81.06 149 GLU A C 1
ATOM 1219 O O . GLU A 1 149 ? -3.608 5.386 8.552 1.00 81.06 149 GLU A O 1
ATOM 1224 N N . ASN A 1 150 ? -3.566 5.897 10.712 1.00 73.94 150 ASN A N 1
ATOM 1225 C CA . ASN A 1 150 ? -2.292 6.620 10.614 1.00 73.94 150 ASN A CA 1
ATOM 1226 C C . ASN A 1 150 ? -1.090 5.679 10.810 1.00 73.94 150 ASN A C 1
ATOM 1228 O O . ASN A 1 150 ? -0.603 5.521 11.930 1.00 73.94 150 ASN A O 1
ATOM 1232 N N . LEU A 1 151 ? -0.554 5.101 9.728 1.00 67.81 151 LEU A N 1
ATOM 1233 C CA . LEU A 1 151 ? 0.618 4.207 9.802 1.00 67.81 151 LEU A CA 1
ATOM 1234 C C . LEU A 1 151 ? 1.925 4.946 10.122 1.00 67.81 151 LEU A C 1
ATOM 1236 O O . LEU A 1 151 ? 2.875 4.352 10.626 1.00 67.81 151 LEU A O 1
ATOM 1240 N N . THR A 1 152 ? 1.980 6.260 9.896 1.00 61.19 152 THR A N 1
ATOM 1241 C CA . THR A 1 152 ? 3.091 7.129 10.334 1.00 61.19 152 THR A CA 1
ATOM 1242 C C . THR A 1 152 ? 3.176 7.258 11.859 1.00 61.19 15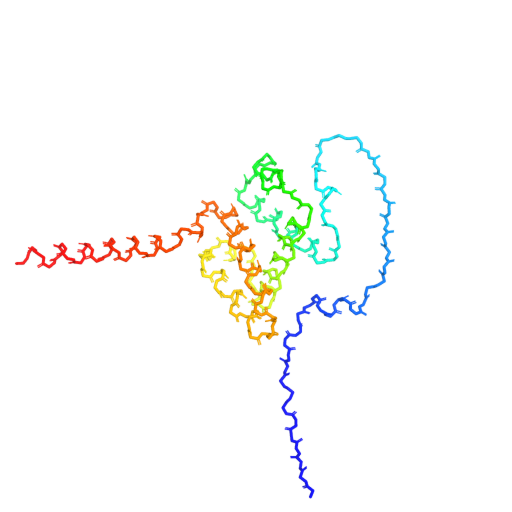2 THR A C 1
ATOM 1244 O O . THR A 1 152 ? 4.220 7.620 12.395 1.00 61.19 152 THR A O 1
ATOM 1247 N N . SER A 1 153 ? 2.087 6.925 12.554 1.00 53.59 153 SER A N 1
ATOM 1248 C CA . SER A 1 153 ? 1.927 6.945 14.008 1.00 53.59 153 SER A CA 1
ATOM 1249 C C . SER A 1 153 ? 2.035 5.535 14.619 1.00 53.59 153 SER A C 1
ATOM 1251 O O . SER A 1 153 ? 1.886 5.396 15.829 1.00 53.59 153 SER A O 1
ATOM 1253 N N . SER A 1 154 ? 2.375 4.499 13.840 1.00 48.16 154 SER A N 1
ATOM 1254 C CA . SER A 1 154 ? 2.518 3.095 14.284 1.00 48.16 154 SER A CA 1
ATOM 1255 C C . SER A 1 154 ? 3.379 2.920 15.544 1.00 48.16 154 SER A C 1
ATOM 1257 O O . SER A 1 154 ? 3.007 2.175 16.456 1.00 48.16 154 SER A O 1
ATOM 1259 N N . THR A 1 155 ? 4.450 3.713 15.684 1.00 47.56 155 THR A N 1
ATOM 1260 C CA . THR A 1 155 ? 5.246 3.761 16.918 1.00 47.56 155 THR A CA 1
ATOM 1261 C C . THR A 1 155 ? 4.354 4.033 18.128 1.00 47.56 155 THR A C 1
ATOM 1263 O O . THR A 1 155 ? 4.462 3.349 19.128 1.00 47.56 155 THR A O 1
ATOM 1266 N N . SER A 1 156 ? 3.388 4.945 18.033 1.00 53.31 156 SER A N 1
ATOM 1267 C CA . SER A 1 156 ? 2.439 5.218 19.113 1.00 53.31 156 SER A CA 1
ATOM 1268 C C . SER A 1 156 ? 1.355 4.150 19.286 1.00 53.31 156 SER A C 1
ATOM 1270 O O . SER A 1 156 ? 0.983 3.907 20.419 1.00 53.31 156 SER A O 1
ATOM 1272 N N . LYS A 1 157 ? 0.853 3.457 18.252 1.00 56.25 157 LYS A N 1
ATOM 1273 C CA . LYS A 1 157 ? -0.217 2.448 18.438 1.00 56.25 157 LYS A CA 1
ATOM 1274 C C . LYS A 1 157 ? 0.286 1.182 19.132 1.00 56.25 157 LYS A C 1
ATOM 1276 O O . LYS A 1 157 ? -0.324 0.749 20.111 1.00 56.25 157 LYS A O 1
ATOM 1281 N N . LEU A 1 158 ? 1.406 0.616 18.676 1.00 60.16 158 LEU A N 1
ATOM 1282 C CA . LEU A 1 158 ? 2.013 -0.555 19.318 1.00 60.16 158 LEU A CA 1
ATOM 1283 C C . LEU A 1 158 ? 2.550 -0.212 20.712 1.00 60.16 158 LEU A C 1
ATOM 1285 O O . LEU A 1 158 ? 2.347 -0.992 21.641 1.00 60.16 158 LEU A O 1
ATOM 1289 N N . ILE A 1 159 ? 3.141 0.976 20.892 1.00 56.59 159 ILE A N 1
ATOM 1290 C CA . ILE A 1 159 ? 3.578 1.454 22.212 1.00 56.59 159 ILE A CA 1
ATOM 1291 C C . ILE A 1 159 ? 2.380 1.722 23.123 1.00 56.59 159 ILE A C 1
ATOM 1293 O O . ILE A 1 159 ? 2.409 1.290 24.265 1.00 56.59 159 ILE A O 1
ATOM 1297 N N . ASN A 1 160 ? 1.300 2.346 22.651 1.00 65.69 160 ASN A N 1
ATOM 1298 C CA . ASN A 1 160 ? 0.102 2.586 23.463 1.00 65.69 160 ASN A CA 1
ATOM 1299 C C . ASN A 1 160 ? -0.591 1.274 23.839 1.00 65.69 160 ASN A C 1
ATOM 1301 O O . ASN A 1 160 ? -1.072 1.144 24.961 1.00 65.69 160 ASN A O 1
ATOM 1305 N N . LYS A 1 161 ? -0.601 0.272 22.951 1.00 73.69 161 LYS A N 1
ATOM 1306 C CA . LYS A 1 161 ? -1.117 -1.071 23.252 1.00 73.69 161 LYS A CA 1
ATOM 1307 C C . LYS A 1 161 ? -0.229 -1.803 24.261 1.00 73.69 161 LYS A C 1
ATOM 1309 O O . LYS A 1 161 ? -0.743 -2.387 25.212 1.00 73.69 161 LYS A O 1
ATOM 1314 N N . ALA A 1 162 ? 1.093 -1.731 24.103 1.00 67.50 162 ALA A N 1
ATOM 1315 C CA . ALA A 1 162 ? 2.049 -2.285 25.058 1.00 67.50 162 ALA A CA 1
ATOM 1316 C C . ALA A 1 162 ? 1.961 -1.586 26.428 1.00 67.50 162 ALA A C 1
ATOM 1318 O O . ALA A 1 162 ? 1.925 -2.262 27.453 1.00 67.50 162 ALA A O 1
ATOM 1319 N N . LEU A 1 163 ? 1.834 -0.256 26.453 1.00 67.25 163 LEU A N 1
ATOM 1320 C CA . LEU A 1 163 ? 1.634 0.551 27.658 1.00 67.25 163 LEU A CA 1
ATOM 1321 C C . LEU A 1 163 ? 0.293 0.244 28.329 1.00 67.25 163 LEU A C 1
ATOM 1323 O O . LEU A 1 163 ? 0.258 0.074 29.545 1.00 67.25 163 LEU A O 1
ATOM 1327 N N . ALA A 1 164 ? -0.801 0.118 27.574 1.00 71.19 164 ALA A N 1
ATOM 1328 C CA . ALA A 1 164 ? -2.106 -0.254 28.116 1.00 71.19 164 ALA A CA 1
ATOM 1329 C C . ALA A 1 164 ? -2.060 -1.649 28.758 1.00 71.19 164 ALA A C 1
ATOM 1331 O O . ALA A 1 164 ? -2.507 -1.822 29.892 1.00 71.19 164 ALA A O 1
ATOM 1332 N N . ASN A 1 165 ? -1.433 -2.620 28.090 1.00 75.81 165 ASN A N 1
ATOM 1333 C CA . ASN A 1 165 ? -1.257 -3.973 28.619 1.00 75.81 165 ASN A CA 1
ATOM 1334 C C . ASN A 1 165 ? -0.361 -3.999 29.870 1.00 75.81 165 ASN A C 1
ATOM 1336 O O . ASN A 1 165 ? -0.711 -4.649 30.856 1.00 75.81 165 ASN A O 1
ATOM 1340 N N . ALA A 1 166 ? 0.748 -3.253 29.873 1.00 67.12 166 ALA A N 1
ATOM 1341 C CA . ALA A 1 166 ? 1.620 -3.103 31.038 1.00 67.12 166 ALA A CA 1
ATOM 1342 C C . ALA A 1 166 ? 0.900 -2.419 32.215 1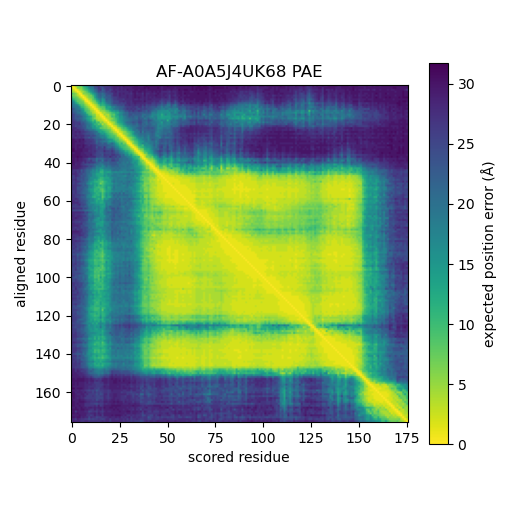.00 67.12 166 ALA A C 1
ATOM 1344 O O . ALA A 1 166 ? 1.062 -2.824 33.365 1.00 67.12 166 ALA A O 1
ATOM 1345 N N . THR A 1 167 ? 0.042 -1.435 31.933 1.00 67.38 167 THR A N 1
ATOM 1346 C CA . THR A 1 167 ? -0.774 -0.740 32.942 1.00 67.38 167 THR A CA 1
ATOM 1347 C C . THR A 1 167 ? -1.808 -1.677 33.573 1.00 67.38 167 THR A C 1
ATOM 1349 O O . THR A 1 167 ? -1.986 -1.673 34.793 1.00 67.38 167 THR A O 1
ATOM 1352 N N . ILE A 1 168 ? -2.463 -2.525 32.771 1.00 67.25 168 ILE A N 1
ATOM 1353 C CA . ILE A 1 168 ? -3.395 -3.555 33.260 1.00 67.25 168 ILE A CA 1
ATOM 1354 C C . ILE A 1 168 ? -2.659 -4.577 34.135 1.00 67.25 168 ILE A C 1
ATOM 1356 O O . ILE A 1 168 ? -3.159 -4.937 35.202 1.00 67.25 168 ILE A O 1
ATOM 1360 N N . LEU A 1 169 ? -1.466 -5.010 33.715 1.00 57.03 169 LEU A N 1
ATOM 1361 C CA . LEU A 1 169 ? -0.627 -5.941 34.469 1.00 57.03 169 LEU A CA 1
ATOM 1362 C C . LEU A 1 169 ? -0.230 -5.345 35.828 1.00 57.03 169 LEU A C 1
ATOM 1364 O O . LEU A 1 169 ? -0.493 -5.945 36.866 1.00 57.03 169 LEU A O 1
ATOM 1368 N N . HIS A 1 170 ? 0.306 -4.124 35.840 1.00 55.22 170 HIS A N 1
ATOM 1369 C CA . HIS A 1 170 ? 0.714 -3.430 37.062 1.00 55.22 170 HIS A CA 1
ATOM 1370 C C . HIS A 1 170 ? -0.456 -3.220 38.039 1.00 55.22 170 HIS A C 1
ATOM 1372 O O . HIS A 1 170 ? -0.294 -3.356 39.250 1.00 55.22 170 HIS A O 1
ATOM 1378 N N . ARG A 1 171 ? -1.666 -2.936 37.537 1.00 56.53 171 ARG A N 1
ATOM 1379 C CA . ARG A 1 171 ? -2.865 -2.801 38.381 1.00 56.53 171 ARG A CA 1
ATOM 1380 C C . ARG A 1 171 ? -3.287 -4.123 39.027 1.00 56.53 171 ARG A C 1
ATOM 1382 O O . ARG A 1 171 ? -3.761 -4.103 40.157 1.00 56.53 171 ARG A O 1
ATOM 1389 N N . ARG A 1 172 ? -3.100 -5.259 38.345 1.00 55.59 172 ARG A N 1
ATOM 1390 C CA . ARG A 1 172 ? -3.399 -6.591 38.901 1.00 55.59 172 ARG A CA 1
ATOM 1391 C C . ARG A 1 172 ? -2.442 -6.992 40.023 1.00 55.59 172 ARG A C 1
ATOM 1393 O O . ARG A 1 172 ? -2.887 -7.623 40.970 1.00 55.59 172 ARG A O 1
ATOM 1400 N N . TYR A 1 173 ? -1.174 -6.592 39.948 1.00 54.72 173 TYR A N 1
ATOM 1401 C CA . TYR A 1 173 ? -0.177 -6.917 40.977 1.00 54.72 173 TYR A CA 1
ATOM 1402 C C . TYR A 1 173 ? -0.155 -5.951 42.171 1.00 54.72 173 TYR A C 1
ATOM 1404 O O . TYR A 1 173 ? 0.412 -6.291 43.200 1.00 54.72 173 TYR A O 1
ATOM 1412 N N . LYS A 1 174 ? -0.774 -4.766 42.067 1.00 55.31 174 LYS A N 1
ATOM 1413 C CA . LYS A 1 174 ? -0.829 -3.775 43.162 1.00 55.31 174 LYS A CA 1
ATOM 1414 C C . LYS A 1 174 ? -1.982 -3.999 44.161 1.00 55.31 174 LYS A C 1
ATOM 1416 O O . LYS A 1 174 ? -2.035 -3.315 45.173 1.00 55.31 174 LYS A O 1
ATOM 1421 N N . ASN A 1 175 ? -2.902 -4.920 43.871 1.00 53.66 175 ASN A N 1
ATOM 1422 C CA . ASN A 1 175 ? -4.066 -5.240 44.713 1.00 53.66 175 ASN A CA 1
ATOM 1423 C C . ASN A 1 175 ? -3.916 -6.587 45.458 1.00 53.66 175 ASN A C 1
ATOM 1425 O O . ASN A 1 175 ? -4.924 -7.232 45.744 1.00 53.66 175 ASN A O 1
ATOM 1429 N N . ILE A 1 176 ? -2.679 -7.022 45.726 1.00 52.69 176 ILE A N 1
ATOM 1430 C CA . ILE A 1 176 ? -2.354 -8.188 46.568 1.00 52.69 176 ILE A CA 1
ATOM 1431 C C . ILE A 1 176 ? -1.741 -7.681 47.869 1.00 52.69 176 ILE A C 1
ATOM 1433 O O . ILE A 1 176 ? -0.900 -6.758 47.776 1.00 52.69 176 ILE A O 1
#

pLDDT: mean 71.23, std 19.34, range [34.31, 94.88]

Mean predicted aligned error: 14.61 Å

Solvent-accessible surface area (backbone atoms only — not comparable to full-atom values): 10756 Å² total; per-residue (Å²): 138,80,88,77,81,76,77,77,76,77,71,85,69,52,73,66,67,63,47,68,80,66,64,80,87,75,85,76,90,74,82,94,77,85,87,91,87,63,82,64,78,79,45,61,76,52,82,54,27,47,48,10,49,52,54,51,54,51,56,36,60,76,70,64,61,52,72,67,68,54,48,62,77,52,60,95,58,56,65,71,60,56,31,51,45,18,45,33,39,24,55,49,50,52,47,28,62,74,72,66,49,50,71,69,60,53,72,70,48,57,66,68,58,53,54,49,54,54,52,52,55,50,55,73,70,69,54,54,71,69,55,55,54,51,39,48,59,38,42,43,52,51,46,18,61,74,69,74,43,68,57,92,45,43,72,54,54,58,46,50,50,51,48,51,52,51,50,54,52,55,57,63,66,68,77,113

Foldseek 3Di:
DDPDPPPPPPLPCFPVNVVVVVDDDDDDDDDDDDDDDDPPVVADDDDQLVQLVVLLVVLCVVVVPDPVLVCVLCPPDDRVLRSLLSNLSSLLVSVCVVVVPDSVNVLVDDLLVSLVSSLVVVVVSVDDPVSSVSSSVSSQSSSCSSNVHNSVCVVVVVVVVVVVVVVVVVVVVVVD